Protein AF-A0A2J0N233-F1 (afdb_monomer_lite)

Sequence (276 aa):
MIKNILVVCFFCVILSGLAFSQNEIEIDSQVMSVSPDKEYVIIKAGEKDGLEIGDGLIIHRDGEKLAEARVIEVRPEVAAAEILNAEKEIKVGDGALIVKKAAAYRKQKKSKWTTLLGSGAETNSAMPVKTAVSDAGTNIENLRPGTVQISQGSSIIRADIQADPGTVFSYALMVLRENGYIVTFSNRITGTILAEKAIELSLMKELWADATARIEHKLAATLEIKNNNGFSELNVTGFREHTQKKRQVKLPVARESKYYRDLVEIASAIKERAGF

Radius of gyration: 28.06 Å; chains: 1; bounding box: 116×62×52 Å

pLDDT: mean 76.98, std 23.72, range [32.94, 98.06]

Structure (mmCIF, N/CA/C/O backbone):
data_AF-A0A2J0N233-F1
#
_entry.id   AF-A0A2J0N233-F1
#
loop_
_atom_site.group_PDB
_atom_site.id
_atom_site.type_symbol
_atom_site.label_atom_id
_atom_site.label_alt_id
_atom_site.label_comp_id
_atom_site.label_asym_id
_atom_site.label_entity_id
_atom_site.label_seq_id
_atom_site.pdbx_PDB_ins_code
_atom_site.Cartn_x
_atom_site.Cartn_y
_atom_site.Cartn_z
_atom_site.occupancy
_atom_site.B_iso_or_equiv
_atom_site.auth_seq_id
_atom_site.auth_comp_id
_atom_site.auth_asym_id
_atom_site.auth_atom_id
_atom_site.pdbx_PDB_model_num
ATOM 1 N N . MET A 1 1 ? -78.865 16.601 19.281 1.00 43.84 1 MET A N 1
ATOM 2 C CA . MET A 1 1 ? -78.564 16.824 17.850 1.00 43.84 1 MET A CA 1
ATOM 3 C C . MET A 1 1 ? -77.239 17.551 17.751 1.00 43.84 1 MET A C 1
ATOM 5 O O . MET A 1 1 ? -77.038 18.541 18.436 1.00 43.84 1 MET A O 1
ATOM 9 N N . ILE A 1 2 ? -76.330 16.965 16.985 1.00 43.22 2 ILE A N 1
ATOM 10 C CA . ILE A 1 2 ? -74.894 17.238 16.913 1.00 43.22 2 ILE A CA 1
ATOM 11 C C . ILE A 1 2 ? -74.624 18.493 16.075 1.00 43.22 2 ILE A C 1
ATOM 13 O O . ILE A 1 2 ? -75.161 18.594 14.977 1.00 43.22 2 ILE A O 1
ATOM 17 N N . LYS A 1 3 ? -73.752 19.388 16.556 1.00 45.03 3 LYS A N 1
ATOM 18 C CA . LYS A 1 3 ? -72.865 20.234 15.733 1.00 45.03 3 LYS A CA 1
ATOM 19 C C . LYS A 1 3 ? -71.716 20.746 16.613 1.00 45.03 3 LYS A C 1
ATOM 21 O O . LYS A 1 3 ? -71.745 21.857 17.128 1.00 45.03 3 LYS A O 1
ATOM 26 N N . ASN A 1 4 ? -70.719 19.881 16.808 1.00 46.34 4 ASN A N 1
ATOM 27 C CA . ASN A 1 4 ? -69.425 20.247 17.377 1.00 46.34 4 ASN A CA 1
ATOM 28 C C . ASN A 1 4 ? -68.653 21.067 16.336 1.00 46.34 4 ASN A C 1
ATOM 30 O O . ASN A 1 4 ? -68.060 20.520 15.410 1.00 46.34 4 ASN A O 1
ATOM 34 N N . ILE A 1 5 ? -68.715 22.388 16.492 1.00 58.66 5 ILE A N 1
ATOM 35 C CA . ILE A 1 5 ? -67.813 23.374 15.893 1.00 58.66 5 ILE A CA 1
ATOM 36 C C . ILE A 1 5 ? -66.812 23.733 16.987 1.00 58.66 5 ILE A C 1
ATOM 38 O O . ILE A 1 5 ? -67.069 24.588 17.824 1.00 58.66 5 ILE A O 1
ATOM 42 N N . LEU A 1 6 ? -65.721 22.986 17.036 1.00 50.09 6 LEU A N 1
ATOM 43 C CA . LEU A 1 6 ? -64.493 23.248 17.784 1.00 50.09 6 LEU A CA 1
ATOM 44 C C . LEU A 1 6 ? -63.635 22.036 17.414 1.00 50.09 6 LEU A C 1
ATOM 46 O O . LEU A 1 6 ? -64.053 20.904 17.619 1.00 50.09 6 LEU A O 1
ATOM 50 N N . VAL A 1 7 ? -62.511 22.172 16.735 1.00 49.56 7 VAL A N 1
ATOM 51 C CA . VAL A 1 7 ? -61.272 22.550 17.390 1.00 49.56 7 VAL A CA 1
ATOM 52 C C . VAL A 1 7 ? -60.292 22.912 16.272 1.00 49.56 7 VAL A C 1
ATOM 54 O O . VAL A 1 7 ? -59.799 22.063 15.534 1.00 49.56 7 VAL A O 1
ATOM 57 N N . VAL A 1 8 ? -60.027 24.209 16.153 1.00 49.50 8 VAL A N 1
ATOM 58 C CA . VAL A 1 8 ? -58.814 24.747 15.539 1.00 49.50 8 VAL A CA 1
ATOM 59 C C . VAL A 1 8 ? -57.704 24.515 16.570 1.00 49.50 8 VAL A C 1
ATOM 61 O O . VAL A 1 8 ? -57.380 25.401 17.351 1.00 49.50 8 VAL A O 1
ATOM 64 N N . CYS A 1 9 ? -57.187 23.285 16.646 1.00 45.25 9 CYS A N 1
ATOM 65 C CA . CYS A 1 9 ? -55.926 22.984 17.326 1.00 45.25 9 CYS A CA 1
ATOM 66 C C . CYS A 1 9 ? -54.905 22.644 16.240 1.00 45.25 9 CYS A C 1
ATOM 68 O O . CYS A 1 9 ? -55.063 21.690 15.491 1.00 45.25 9 CYS A O 1
ATOM 70 N N . PHE A 1 10 ? -53.923 23.510 16.023 1.00 43.91 10 PHE A N 1
ATOM 71 C CA . PHE A 1 10 ? -52.670 23.425 16.774 1.00 43.91 10 PHE A CA 1
ATOM 72 C C . PHE A 1 10 ? -51.879 22.156 16.427 1.00 43.91 10 PHE A C 1
ATOM 74 O O . PHE A 1 10 ? -51.550 21.375 17.304 1.00 43.91 10 PHE A O 1
ATOM 81 N N . PHE A 1 11 ? -51.562 21.961 15.145 1.00 43.69 11 PHE A N 1
ATOM 82 C CA . PHE A 1 11 ? -50.427 21.134 14.716 1.00 43.69 11 PHE A CA 1
ATOM 83 C C . PHE A 1 11 ? -49.787 21.734 13.450 1.00 43.69 11 PHE A C 1
ATOM 85 O O . PHE A 1 11 ? -49.687 21.117 12.399 1.00 43.69 11 PHE A O 1
ATOM 92 N N . CYS A 1 12 ? -49.340 22.990 13.568 1.00 40.53 12 CYS A N 1
ATOM 93 C CA . CYS A 1 12 ? -48.366 23.619 12.662 1.00 40.53 12 CYS A CA 1
ATOM 94 C C . CYS A 1 12 ? -46.918 23.291 13.076 1.00 40.53 12 CYS A C 1
ATOM 96 O O . CYS A 1 12 ? -46.024 24.125 12.953 1.00 40.53 12 CYS A O 1
ATOM 98 N N . VAL A 1 13 ? -46.661 22.095 13.605 1.00 49.62 13 VAL A N 1
ATOM 99 C CA . VAL A 1 13 ? -45.313 21.680 14.000 1.00 49.62 13 VAL A CA 1
ATOM 100 C C . VAL A 1 13 ? -45.026 20.336 13.349 1.00 49.62 13 VAL A C 1
ATOM 102 O O . VAL A 1 13 ? -45.861 19.438 13.374 1.00 49.62 13 VAL A O 1
ATOM 105 N N . ILE A 1 14 ? -43.809 20.219 12.821 1.00 49.72 14 ILE A N 1
ATOM 106 C CA . ILE A 1 14 ? -43.200 19.045 12.184 1.00 49.72 14 ILE A CA 1
ATOM 107 C C . ILE A 1 14 ? -43.565 18.827 10.700 1.00 49.72 14 ILE A C 1
ATOM 109 O O . ILE A 1 14 ? -43.846 17.720 10.260 1.00 49.72 14 ILE A O 1
ATOM 113 N N . LEU A 1 15 ? -43.442 19.877 9.881 1.00 42.81 15 LEU A N 1
ATOM 114 C CA . LEU A 1 15 ? -42.991 19.707 8.489 1.00 42.81 15 LEU A CA 1
ATOM 115 C C . LEU A 1 15 ? -41.591 20.313 8.301 1.00 42.81 15 LEU A C 1
ATOM 117 O O . LEU A 1 15 ? -41.272 20.924 7.288 1.00 42.81 15 LEU A O 1
ATOM 121 N N . SER A 1 16 ? -40.723 20.155 9.302 1.00 48.78 16 SER A N 1
ATOM 122 C CA . SER A 1 16 ? -39.285 20.177 9.062 1.00 48.78 16 SER A CA 1
ATOM 123 C C . SER A 1 16 ? -38.958 18.887 8.325 1.00 48.78 16 SER A C 1
ATOM 125 O O . SER A 1 16 ? -38.681 17.863 8.949 1.00 48.78 16 SER A O 1
ATOM 127 N N . GLY A 1 17 ? -39.068 18.936 6.995 1.00 43.00 17 GLY A N 1
ATOM 128 C CA . GLY A 1 17 ? -38.477 17.939 6.127 1.00 43.00 17 GLY A CA 1
ATOM 129 C C . GLY A 1 17 ? -37.030 17.777 6.558 1.00 43.00 17 GLY A C 1
ATOM 130 O O . GLY A 1 17 ? -36.199 18.658 6.334 1.00 43.00 17 GLY A O 1
ATOM 131 N N . LEU A 1 18 ? -36.745 16.660 7.224 1.00 45.47 18 LEU A N 1
ATOM 132 C CA . LEU A 1 18 ? -35.413 16.103 7.218 1.00 45.47 18 LEU A CA 1
ATOM 133 C C . LEU A 1 18 ? -35.161 15.812 5.745 1.00 45.47 18 LEU A C 1
ATOM 135 O O . LEU A 1 18 ? -35.557 14.774 5.220 1.00 45.47 18 LEU A O 1
ATOM 139 N N . ALA A 1 19 ? -34.546 16.778 5.069 1.00 40.72 19 ALA A N 1
ATOM 140 C CA . ALA A 1 19 ? -33.699 16.512 3.934 1.00 40.72 19 ALA A CA 1
ATOM 141 C C . ALA A 1 19 ? -32.589 15.598 4.467 1.00 40.72 19 ALA A C 1
ATOM 143 O O . ALA A 1 19 ? -31.483 16.041 4.777 1.00 40.72 19 ALA A O 1
ATOM 144 N N . PHE A 1 20 ? -32.922 14.318 4.666 1.00 38.00 20 PHE A N 1
ATOM 145 C CA . PHE A 1 20 ? -31.938 13.261 4.672 1.00 38.00 20 PHE A CA 1
ATOM 146 C C . PHE A 1 20 ? -31.286 13.388 3.314 1.00 38.00 20 PHE A C 1
ATOM 148 O O . PHE A 1 20 ? -31.896 13.134 2.279 1.00 38.00 20 PHE A O 1
ATOM 155 N N . SER A 1 21 ? -30.090 13.959 3.352 1.00 40.28 21 SER A N 1
ATOM 156 C CA . SER A 1 21 ? -29.213 14.158 2.223 1.00 40.28 21 SER A CA 1
ATOM 157 C C . SER A 1 21 ? -28.922 12.781 1.633 1.00 40.28 21 SER A C 1
ATOM 159 O O . SER A 1 21 ? -27.945 12.142 2.010 1.00 40.28 21 SER A O 1
ATOM 161 N N . GLN A 1 22 ? -29.807 12.317 0.751 1.00 44.03 22 GLN A N 1
ATOM 162 C CA . GLN A 1 22 ? -29.643 11.139 -0.086 1.00 44.03 22 GLN A CA 1
ATOM 163 C C . GLN A 1 22 ? -28.442 11.391 -0.987 1.00 44.03 22 GLN A C 1
ATOM 165 O O . GLN A 1 22 ? -28.558 12.044 -2.014 1.00 44.03 22 GLN A O 1
ATOM 170 N N . ASN A 1 23 ? -27.273 10.956 -0.538 1.00 45.03 23 ASN A N 1
ATOM 171 C CA . ASN A 1 23 ? -26.103 10.715 -1.373 1.00 45.03 23 ASN A CA 1
ATOM 172 C C . ASN A 1 23 ? -25.260 9.607 -0.722 1.00 45.03 23 ASN A C 1
ATOM 174 O O . ASN A 1 23 ? -24.039 9.709 -0.634 1.00 45.03 23 ASN A O 1
ATOM 178 N N . GLU A 1 24 ? -25.919 8.557 -0.234 1.00 56.22 24 GLU A N 1
ATOM 179 C CA . GLU A 1 24 ? -25.286 7.244 -0.153 1.00 56.22 24 GLU A CA 1
ATOM 180 C C . GLU A 1 24 ? -25.603 6.570 -1.485 1.00 56.22 24 GLU A C 1
ATOM 182 O O . GLU A 1 24 ? -26.756 6.287 -1.799 1.00 56.22 24 GLU A O 1
ATOM 187 N N . ILE A 1 25 ? -24.587 6.454 -2.340 1.00 56.72 25 ILE A N 1
ATOM 188 C CA . ILE A 1 25 ? -24.697 5.636 -3.544 1.00 56.72 25 ILE A CA 1
ATOM 189 C C . ILE A 1 25 ? -24.690 4.197 -3.041 1.00 56.72 25 ILE A C 1
ATOM 191 O O . ILE A 1 25 ? -23.637 3.688 -2.664 1.00 56.72 25 ILE A O 1
ATOM 195 N N . GLU A 1 26 ? -25.873 3.601 -2.996 1.00 70.56 26 GLU A N 1
ATOM 196 C CA . GLU A 1 26 ? -26.089 2.209 -2.635 1.00 70.56 26 GLU A CA 1
ATOM 197 C C . GLU A 1 26 ? -25.830 1.359 -3.882 1.00 70.56 26 GLU A C 1
ATOM 199 O O . GLU A 1 26 ? -26.634 1.317 -4.814 1.00 70.56 26 GLU A O 1
ATOM 204 N N . ILE A 1 27 ? -24.644 0.759 -3.952 1.00 81.00 27 ILE A N 1
ATOM 205 C CA . ILE A 1 27 ? -24.358 -0.280 -4.943 1.00 81.00 27 ILE A CA 1
ATOM 206 C C . ILE A 1 27 ? -24.711 -1.599 -4.269 1.00 81.00 27 ILE A C 1
ATOM 208 O O . ILE A 1 27 ? -24.120 -1.932 -3.241 1.00 81.00 27 ILE A O 1
ATOM 212 N N . ASP A 1 28 ? -25.669 -2.313 -4.851 1.00 86.00 28 ASP A N 1
ATOM 213 C CA . ASP A 1 28 ? -26.022 -3.673 -4.456 1.00 86.00 28 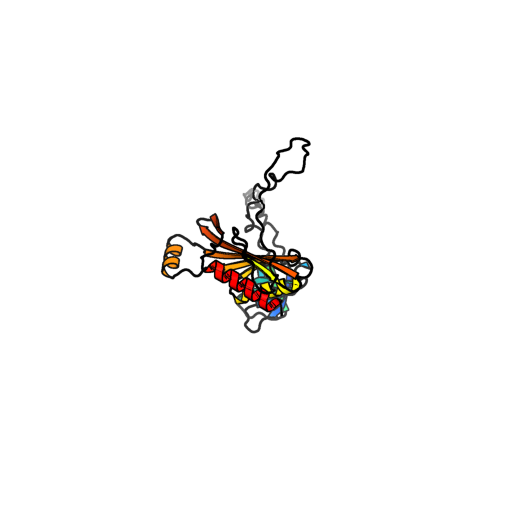ASP A CA 1
ATOM 214 C C . ASP A 1 28 ? -25.124 -4.662 -5.212 1.00 86.00 28 ASP A C 1
ATOM 216 O O . ASP A 1 28 ? -25.026 -4.636 -6.444 1.00 86.00 28 ASP A O 1
ATOM 220 N N . SER A 1 29 ? -24.408 -5.497 -4.467 1.00 94.44 29 SER A N 1
ATOM 221 C CA . SER A 1 29 ? -23.463 -6.481 -4.988 1.00 94.44 29 SER A CA 1
ATOM 222 C C . SER A 1 29 ? -23.569 -7.795 -4.214 1.00 94.44 29 SER A C 1
ATOM 224 O O . SER A 1 29 ? -24.353 -7.935 -3.281 1.00 94.44 29 SER A O 1
ATOM 226 N N . GLN A 1 30 ? -22.779 -8.793 -4.606 1.00 97.12 30 GLN A N 1
ATOM 227 C CA . GLN A 1 30 ? -22.779 -10.114 -3.984 1.00 97.12 30 GLN A CA 1
ATOM 228 C C . GLN A 1 30 ? -21.367 -10.587 -3.663 1.00 97.12 30 GLN A C 1
ATOM 230 O O . GLN A 1 30 ? -20.421 -10.355 -4.425 1.00 97.12 30 GLN A O 1
ATOM 235 N N . VAL A 1 31 ? -21.248 -11.317 -2.556 1.00 97.75 31 VAL A N 1
ATOM 236 C CA . VAL A 1 31 ? -20.033 -12.032 -2.165 1.00 97.75 31 VAL A CA 1
ATOM 237 C C . VAL A 1 31 ? -19.803 -13.200 -3.126 1.00 97.75 31 VAL A C 1
ATOM 239 O O . VAL A 1 31 ? -20.606 -14.129 -3.202 1.00 97.75 31 VAL A O 1
ATOM 242 N N . MET A 1 32 ? -18.683 -13.175 -3.846 1.00 97.62 32 MET A N 1
ATOM 243 C CA . MET A 1 32 ? -18.256 -14.240 -4.762 1.00 97.62 32 MET A CA 1
ATOM 244 C C . MET A 1 32 ? -17.381 -15.290 -4.082 1.00 97.62 32 MET A C 1
ATOM 246 O O . MET A 1 32 ? -17.404 -16.457 -4.463 1.00 97.62 32 MET A O 1
ATOM 250 N N . SER A 1 33 ? -16.579 -14.869 -3.105 1.00 97.44 33 SER A N 1
ATOM 251 C CA . SER A 1 33 ? -15.660 -15.739 -2.379 1.00 97.44 33 SER A CA 1
ATOM 252 C C . SER A 1 33 ? -15.425 -15.200 -0.978 1.00 97.44 33 SER A C 1
ATOM 254 O O . SER A 1 33 ? -15.377 -13.988 -0.772 1.00 97.44 33 SER A O 1
ATOM 256 N N . VAL A 1 34 ? -15.226 -16.113 -0.034 1.00 97.00 34 VAL A N 1
ATOM 257 C CA . VAL A 1 34 ? -14.814 -15.819 1.341 1.00 97.00 34 VAL A CA 1
ATOM 258 C C . VAL A 1 34 ? -13.475 -16.507 1.558 1.00 97.00 34 VAL A C 1
ATOM 260 O O . VAL A 1 34 ? -13.300 -17.652 1.134 1.00 97.00 34 VAL A O 1
ATOM 263 N N . SER A 1 35 ? -12.516 -15.810 2.157 1.00 92.88 35 SER A N 1
ATOM 264 C CA . SER A 1 35 ? -11.221 -16.402 2.465 1.00 92.88 35 SER A CA 1
ATOM 265 C C . SER A 1 35 ? -11.361 -17.530 3.506 1.00 92.88 35 SER A C 1
ATOM 267 O O . SER A 1 35 ? -12.253 -17.474 4.358 1.00 92.88 35 SER A O 1
ATOM 269 N N . PRO A 1 36 ? -10.511 -18.575 3.475 1.00 83.31 36 PRO A N 1
ATOM 270 C CA . PRO A 1 36 ? -10.599 -19.685 4.431 1.00 83.31 36 PRO A CA 1
ATOM 271 C C . PRO A 1 36 ? -10.424 -19.258 5.896 1.00 83.31 36 PRO A C 1
ATOM 273 O O . PRO A 1 36 ? -11.022 -19.853 6.789 1.00 83.31 36 PRO A O 1
ATOM 276 N N . ASP A 1 37 ? -9.616 -18.223 6.125 1.00 85.38 37 ASP A N 1
ATOM 277 C CA . ASP A 1 37 ? -9.361 -17.590 7.425 1.00 85.38 37 ASP A CA 1
ATOM 278 C C . ASP A 1 37 ? -10.455 -16.593 7.844 1.00 85.38 37 ASP A C 1
ATOM 280 O O . ASP A 1 37 ? -10.458 -16.133 8.983 1.00 85.38 37 ASP A O 1
ATOM 284 N N . LYS A 1 38 ? -11.425 -16.308 6.962 1.00 85.62 38 LYS A N 1
ATOM 285 C CA . LYS A 1 38 ? -12.511 -15.340 7.171 1.00 85.62 38 LYS A CA 1
ATOM 286 C C . LYS A 1 38 ? -12.013 -13.912 7.452 1.00 85.62 38 LYS A C 1
ATOM 288 O O . LYS A 1 38 ? -12.731 -13.137 8.079 1.00 85.62 38 LYS A O 1
ATOM 293 N N . GLU A 1 39 ? -10.820 -13.552 6.976 1.00 87.56 39 GLU A N 1
ATOM 294 C CA . GLU A 1 39 ? -10.261 -12.197 7.098 1.00 87.56 39 GLU A CA 1
ATOM 295 C C . GLU A 1 39 ? -10.692 -11.265 5.954 1.00 87.56 39 GLU A C 1
ATOM 297 O O . GLU A 1 39 ? -10.769 -10.050 6.138 1.00 87.56 39 GLU A O 1
ATOM 302 N N . TYR A 1 40 ? -11.022 -11.799 4.773 1.00 94.75 40 TYR A N 1
ATOM 303 C CA . TYR A 1 40 ? -11.469 -10.989 3.640 1.00 94.75 40 TYR A CA 1
ATOM 304 C C . TYR A 1 40 ? -12.517 -11.685 2.765 1.00 94.75 40 TYR A C 1
ATOM 306 O O . TYR A 1 40 ? -12.677 -12.908 2.743 1.00 94.75 40 TYR A O 1
ATOM 314 N N . VAL A 1 41 ? -13.237 -10.873 1.995 1.00 97.69 41 VAL A N 1
ATOM 315 C CA . VAL A 1 41 ? -14.208 -11.313 0.990 1.00 97.69 41 VAL A CA 1
ATOM 316 C C . VAL A 1 41 ? -13.890 -10.708 -0.367 1.00 97.69 41 VAL A C 1
ATOM 318 O O . VAL A 1 41 ? -13.309 -9.629 -0.461 1.00 97.69 41 VAL A O 1
ATOM 321 N N . ILE A 1 42 ? -14.307 -11.394 -1.427 1.00 97.62 42 ILE A N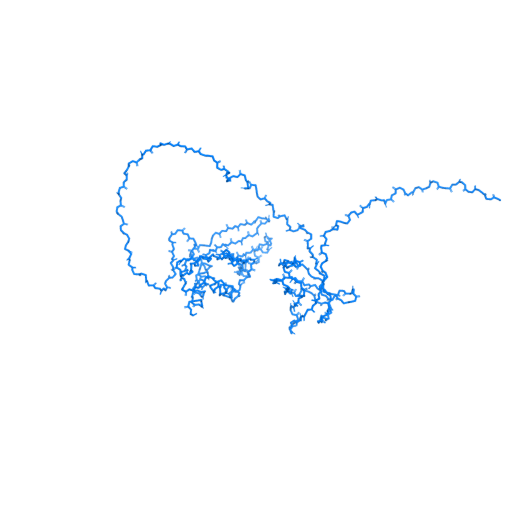 1
ATOM 322 C CA . ILE A 1 42 ? -14.303 -10.865 -2.791 1.00 97.62 42 ILE A CA 1
ATOM 323 C C . ILE A 1 42 ? -15.748 -10.620 -3.202 1.00 97.62 42 ILE A C 1
ATOM 325 O O . ILE A 1 42 ? -16.582 -11.520 -3.080 1.00 97.62 42 ILE A O 1
ATOM 329 N N . ILE A 1 43 ? -16.031 -9.427 -3.716 1.00 97.88 43 ILE A N 1
ATOM 330 C CA . ILE A 1 43 ? -17.364 -9.021 -4.167 1.00 97.88 43 ILE A CA 1
ATOM 331 C C . ILE A 1 43 ? -17.405 -8.757 -5.668 1.00 97.88 43 ILE A C 1
ATOM 333 O O . ILE A 1 43 ? -16.407 -8.370 -6.282 1.00 97.88 43 ILE A O 1
ATOM 337 N N . LYS A 1 44 ? -18.591 -8.945 -6.248 1.00 97.81 44 LYS A N 1
ATOM 338 C CA . LYS A 1 44 ? -18.885 -8.704 -7.664 1.00 97.81 44 LYS A CA 1
ATOM 339 C C . LYS A 1 44 ? -19.195 -7.227 -7.931 1.00 97.81 44 LYS A C 1
ATOM 341 O O . LYS A 1 44 ? -20.287 -6.885 -8.381 1.00 97.81 44 LYS A O 1
ATOM 346 N N . ALA A 1 45 ? -18.273 -6.355 -7.550 1.00 96.31 45 ALA A N 1
ATOM 347 C CA . ALA A 1 45 ? -18.306 -4.934 -7.861 1.00 96.31 45 ALA A CA 1
ATOM 348 C C . ALA A 1 45 ? -16.870 -4.407 -7.896 1.00 96.31 45 ALA A C 1
ATOM 350 O O . ALA A 1 45 ? -16.046 -4.820 -7.080 1.00 96.31 45 ALA A O 1
ATOM 351 N N . GLY A 1 46 ? -16.564 -3.519 -8.836 1.00 95.44 46 GLY A N 1
ATOM 352 C CA . GLY A 1 46 ? -15.217 -3.012 -9.077 1.00 95.44 46 GLY A CA 1
ATOM 353 C C . GLY A 1 46 ? -15.174 -1.540 -9.483 1.00 95.44 46 GLY A C 1
ATOM 354 O O . GLY A 1 46 ? -16.092 -0.765 -9.215 1.00 95.44 46 GLY A O 1
ATOM 355 N N . GLU A 1 47 ? -14.091 -1.137 -10.151 1.00 90.50 47 GLU A N 1
ATOM 356 C CA . GLU A 1 47 ? -13.887 0.251 -10.599 1.00 90.50 47 GLU A CA 1
ATOM 357 C C . GLU A 1 47 ? -15.001 0.720 -11.545 1.00 90.50 47 GLU A C 1
ATOM 359 O O . GLU A 1 47 ? -15.418 1.876 -11.479 1.00 90.50 47 GLU A O 1
ATOM 364 N N . LYS A 1 48 ? -15.511 -0.172 -12.410 1.00 92.56 48 LYS A N 1
ATOM 365 C CA . LYS A 1 48 ? -16.601 0.144 -13.352 1.00 92.56 48 LYS A CA 1
ATOM 366 C C . LYS A 1 48 ? -17.918 0.461 -12.642 1.00 92.56 48 LYS A C 1
ATOM 368 O O . LYS A 1 48 ? -18.709 1.240 -13.165 1.00 92.56 48 LYS A O 1
ATOM 373 N N . ASP A 1 49 ? -18.113 -0.099 -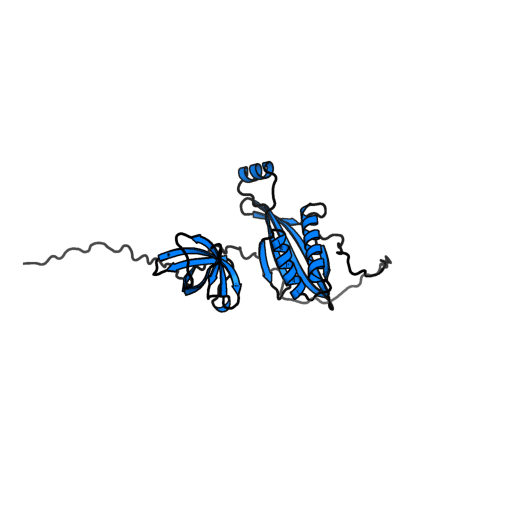11.452 1.00 93.75 49 ASP A N 1
ATOM 374 C CA . ASP A 1 49 ? -19.259 0.168 -10.580 1.00 93.75 49 ASP A CA 1
ATOM 375 C C . ASP A 1 49 ? -19.004 1.390 -9.677 1.00 93.75 49 ASP A C 1
ATOM 377 O O . ASP A 1 49 ? -19.889 1.870 -8.971 1.00 93.75 49 ASP A O 1
ATOM 381 N N . GLY A 1 50 ? -17.788 1.943 -9.728 1.00 90.75 50 GLY A N 1
ATOM 382 C CA . GLY A 1 50 ? -17.377 3.125 -8.987 1.00 90.75 50 GLY A CA 1
ATOM 383 C C . GLY A 1 50 ? -16.930 2.839 -7.557 1.00 90.75 50 GLY A C 1
ATOM 384 O O . GLY A 1 50 ? -17.067 3.739 -6.726 1.00 90.75 50 GLY A O 1
ATOM 385 N N . LEU A 1 51 ? -16.444 1.631 -7.249 1.00 93.94 51 LEU A N 1
ATOM 386 C CA . LEU A 1 51 ? -15.794 1.348 -5.963 1.00 93.94 51 LEU A CA 1
ATOM 387 C C . LEU A 1 51 ? -14.420 2.018 -5.886 1.00 93.94 51 LEU A C 1
ATOM 389 O O . LEU A 1 51 ? -13.646 1.995 -6.843 1.00 93.94 51 LEU A O 1
ATOM 393 N N . GLU A 1 52 ? -14.097 2.558 -4.716 1.00 93.06 52 GLU A N 1
ATOM 394 C CA . GLU A 1 52 ? -12.779 3.091 -4.384 1.00 93.06 52 GLU A CA 1
ATOM 395 C C . GLU A 1 52 ? -12.173 2.321 -3.196 1.00 93.06 52 GLU A C 1
ATOM 397 O O . GLU A 1 52 ? -12.872 1.792 -2.328 1.00 93.06 52 GLU A O 1
ATOM 402 N N . ILE A 1 53 ? -10.838 2.268 -3.126 1.00 91.25 53 ILE A N 1
ATOM 403 C CA . ILE A 1 53 ? -10.147 1.746 -1.939 1.00 91.25 53 ILE A CA 1
ATOM 404 C C . ILE A 1 53 ? -10.538 2.598 -0.724 1.00 91.25 53 ILE A C 1
ATOM 406 O O . ILE A 1 53 ? -10.468 3.828 -0.758 1.00 91.25 53 ILE A O 1
ATOM 410 N N . GLY A 1 54 ? -10.899 1.931 0.371 1.00 87.50 54 GLY A N 1
ATOM 411 C CA . GLY A 1 54 ? -11.331 2.556 1.617 1.00 87.50 54 GLY A CA 1
ATOM 412 C C . GLY A 1 54 ? -12.843 2.733 1.757 1.00 87.50 54 GLY A C 1
ATOM 413 O O . GLY A 1 54 ? -13.281 3.129 2.843 1.00 87.50 54 GLY A O 1
ATOM 414 N N . ASP A 1 55 ? -13.631 2.418 0.725 1.00 92.00 55 ASP A N 1
ATOM 415 C CA . ASP A 1 55 ? -15.090 2.371 0.833 1.00 92.00 55 ASP A CA 1
ATOM 416 C C . ASP A 1 55 ? -15.534 1.353 1.896 1.00 92.00 55 ASP A C 1
ATOM 418 O O . ASP A 1 55 ? -14.902 0.310 2.109 1.00 92.00 55 ASP A O 1
ATOM 422 N N . GLY A 1 56 ? -16.613 1.695 2.603 1.00 92.75 56 GLY A N 1
ATOM 423 C CA . GLY A 1 56 ? -17.225 0.827 3.602 1.00 92.75 56 GLY A CA 1
ATOM 424 C C . GLY A 1 56 ? -18.182 -0.162 2.950 1.00 92.75 56 GLY A C 1
ATOM 425 O O . GLY A 1 56 ? -18.869 0.174 1.987 1.00 92.75 56 GLY A O 1
ATOM 426 N N . LEU A 1 57 ? -18.245 -1.366 3.503 1.00 94.88 57 LEU A N 1
ATOM 427 C CA . LEU A 1 57 ? -19.129 -2.427 3.054 1.00 94.88 57 LEU A CA 1
ATOM 428 C C . LEU A 1 57 ? -19.965 -2.947 4.221 1.00 94.88 57 LEU A C 1
ATOM 430 O O . LEU A 1 57 ? -19.433 -3.193 5.306 1.00 94.88 57 LEU A O 1
ATOM 434 N N . ILE A 1 58 ? -21.248 -3.185 3.975 1.00 95.88 58 ILE A N 1
ATOM 435 C CA . ILE A 1 58 ? -22.120 -3.939 4.874 1.00 95.88 58 ILE A CA 1
ATOM 436 C C . ILE A 1 58 ? -22.514 -5.228 4.161 1.00 95.88 58 ILE A C 1
ATOM 438 O O . ILE A 1 58 ? -23.133 -5.189 3.102 1.00 95.88 58 ILE A O 1
ATOM 442 N N . ILE A 1 59 ? -22.164 -6.370 4.747 1.00 96.94 59 ILE A N 1
ATOM 443 C CA . ILE A 1 59 ? -22.566 -7.685 4.237 1.00 96.94 59 ILE A CA 1
ATOM 444 C C . ILE A 1 59 ? -23.866 -8.081 4.926 1.00 96.94 59 ILE A C 1
ATOM 446 O O . ILE A 1 59 ? -23.965 -7.981 6.153 1.00 96.94 59 ILE A O 1
ATOM 450 N N . HIS A 1 60 ? -24.853 -8.539 4.161 1.00 97.25 60 HIS A N 1
ATOM 451 C CA . HIS A 1 60 ? -26.176 -8.880 4.671 1.00 97.25 60 HIS A CA 1
ATOM 452 C C . HIS A 1 60 ? -26.759 -10.137 4.013 1.00 97.25 60 HIS A C 1
ATOM 454 O O . HIS A 1 60 ? -26.415 -10.503 2.889 1.00 97.25 60 HIS A O 1
ATOM 460 N N . ARG A 1 61 ? -27.692 -10.788 4.710 1.00 97.56 61 ARG A N 1
ATOM 461 C CA . ARG A 1 61 ? -28.523 -11.879 4.182 1.00 97.56 61 ARG A CA 1
ATOM 462 C C . ARG A 1 61 ? -29.956 -11.652 4.639 1.00 97.56 61 ARG A C 1
ATOM 464 O O . ARG A 1 61 ? -30.183 -11.392 5.814 1.00 97.56 61 ARG A O 1
ATOM 471 N N . ASP A 1 62 ? -30.901 -11.681 3.703 1.00 94.81 62 ASP A N 1
ATOM 472 C CA . ASP A 1 62 ? -32.333 -11.463 3.971 1.00 94.81 62 ASP A CA 1
ATOM 473 C C . ASP A 1 62 ? -32.636 -10.147 4.721 1.00 94.81 62 ASP A C 1
ATOM 475 O O . ASP A 1 62 ? -33.526 -10.068 5.564 1.00 94.81 62 ASP A O 1
ATOM 479 N N . GLY A 1 63 ? -31.860 -9.097 4.423 1.00 90.19 63 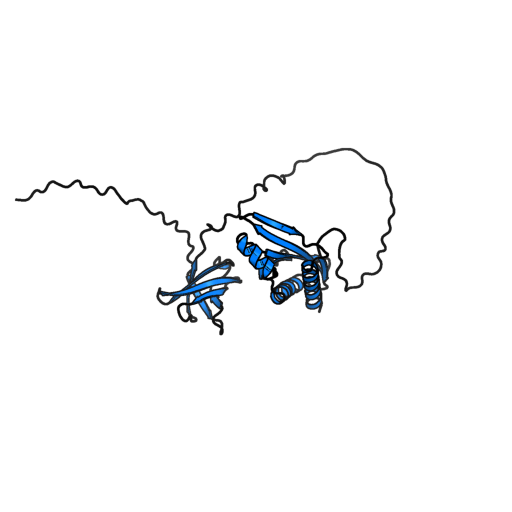GLY A N 1
ATOM 480 C CA . GLY A 1 63 ? -31.966 -7.779 5.063 1.00 90.19 63 GLY A CA 1
ATOM 481 C C . GLY A 1 63 ? -31.335 -7.687 6.458 1.00 90.19 63 GLY A C 1
ATOM 482 O O . GLY A 1 63 ? -31.310 -6.606 7.043 1.00 90.19 63 GLY A O 1
ATOM 483 N N . GLU A 1 64 ? -30.790 -8.782 6.987 1.00 95.19 64 GLU A N 1
ATOM 484 C CA . GLU A 1 64 ? -30.063 -8.793 8.251 1.00 95.19 64 GLU A CA 1
ATOM 485 C C . GLU A 1 64 ? -28.562 -8.591 8.024 1.00 95.19 64 GLU A C 1
ATOM 487 O O . GLU A 1 64 ? -27.942 -9.265 7.200 1.00 95.19 64 GLU A O 1
ATOM 492 N N . LYS A 1 65 ? -27.958 -7.678 8.789 1.00 96.25 65 LYS A N 1
ATOM 493 C CA . LYS A 1 65 ? -26.515 -7.429 8.770 1.00 96.25 65 LYS A CA 1
ATOM 494 C C . LYS A 1 65 ? -25.747 -8.627 9.337 1.00 96.25 65 LYS A C 1
ATOM 496 O O . LYS A 1 65 ? -26.043 -9.108 10.427 1.00 96.25 65 LYS A O 1
ATOM 501 N N . LEU A 1 66 ? -24.727 -9.072 8.608 1.00 97.56 66 LEU A N 1
ATOM 502 C CA . LEU A 1 66 ? -23.826 -10.155 9.008 1.00 97.56 66 LEU A CA 1
ATOM 503 C C . LEU A 1 66 ? -22.447 -9.636 9.418 1.00 97.56 66 LEU A C 1
ATOM 505 O O . LEU A 1 66 ? -21.859 -10.153 10.368 1.00 97.56 66 LEU A O 1
ATOM 509 N N . ALA A 1 67 ? -21.920 -8.648 8.689 1.00 96.88 67 ALA A N 1
ATOM 510 C CA . ALA A 1 67 ? -20.577 -8.124 8.905 1.00 96.88 67 ALA A CA 1
ATOM 511 C C . ALA A 1 67 ? -20.390 -6.705 8.350 1.00 96.88 67 ALA A C 1
ATOM 513 O O . ALA A 1 67 ? -21.131 -6.250 7.476 1.00 96.88 67 ALA A O 1
ATOM 514 N N . GLU A 1 68 ? -19.355 -6.031 8.844 1.00 95.50 68 GLU A N 1
ATOM 515 C CA . GLU A 1 68 ? -18.791 -4.809 8.272 1.00 95.50 68 GLU A CA 1
ATOM 516 C C . GLU A 1 68 ? -17.433 -5.124 7.653 1.00 95.50 68 GLU A C 1
ATOM 518 O O . GLU A 1 68 ? -16.618 -5.825 8.255 1.00 95.50 68 GLU A O 1
ATOM 523 N N . ALA A 1 69 ? -17.171 -4.575 6.472 1.00 96.00 69 ALA A N 1
ATOM 524 C CA . ALA A 1 69 ? -15.902 -4.733 5.780 1.00 96.00 69 ALA A CA 1
ATOM 525 C C . ALA A 1 69 ? -15.424 -3.407 5.170 1.00 96.00 69 ALA A C 1
ATOM 527 O O . ALA A 1 69 ? -16.167 -2.424 5.095 1.00 96.00 69 ALA A O 1
ATOM 528 N N . ARG A 1 70 ? -14.161 -3.363 4.745 1.00 94.69 70 ARG A N 1
ATOM 529 C CA . ARG A 1 70 ? -13.556 -2.219 4.054 1.00 94.69 70 ARG A CA 1
ATOM 530 C C . ARG A 1 70 ? -12.843 -2.677 2.798 1.00 94.69 70 ARG A C 1
ATOM 532 O O . ARG A 1 70 ? -12.042 -3.602 2.846 1.00 94.69 70 ARG A O 1
ATOM 539 N N . VAL A 1 71 ? -13.082 -1.985 1.691 1.00 95.88 71 VAL A N 1
ATOM 540 C CA . VAL A 1 71 ? -12.414 -2.265 0.416 1.00 95.88 71 VAL A CA 1
ATOM 541 C C . VAL A 1 71 ? -10.913 -1.970 0.528 1.00 95.88 71 VAL A C 1
ATOM 543 O O . VAL A 1 71 ? -10.524 -0.847 0.853 1.00 95.88 71 VAL A O 1
ATOM 546 N N . ILE A 1 72 ? -10.073 -2.966 0.238 1.00 91.19 72 ILE A N 1
ATOM 547 C CA . ILE A 1 72 ? -8.601 -2.878 0.301 1.00 91.19 72 ILE A CA 1
ATOM 548 C C . ILE A 1 72 ? -7.932 -3.007 -1.074 1.00 91.19 72 ILE A C 1
ATOM 550 O O . ILE A 1 72 ? -6.831 -2.499 -1.273 1.00 91.19 72 ILE A O 1
ATOM 554 N N . GLU A 1 73 ? -8.603 -3.636 -2.041 1.00 89.00 73 GLU A N 1
ATOM 555 C CA . GLU A 1 73 ? -8.154 -3.736 -3.432 1.00 89.00 73 GLU A CA 1
ATOM 556 C C . GLU A 1 73 ? -9.364 -3.641 -4.362 1.00 89.00 73 GLU A C 1
ATOM 558 O O . GLU A 1 73 ? -10.401 -4.253 -4.104 1.00 89.00 73 GLU A O 1
ATOM 563 N N . VAL A 1 74 ? -9.224 -2.898 -5.459 1.00 94.38 74 VAL A N 1
ATOM 564 C CA . VAL A 1 74 ? -10.257 -2.765 -6.492 1.00 94.38 74 VAL A CA 1
ATOM 565 C C . VAL A 1 74 ? -9.656 -3.155 -7.837 1.00 94.38 74 VAL A C 1
ATOM 567 O O . VAL A 1 74 ? -8.527 -2.791 -8.161 1.00 94.38 74 VAL A O 1
ATOM 570 N N . ARG A 1 75 ? -10.412 -3.929 -8.610 1.00 95.44 75 ARG A N 1
ATOM 571 C CA . ARG A 1 75 ? -10.150 -4.278 -10.009 1.00 95.44 75 ARG A CA 1
ATOM 572 C C . ARG A 1 75 ? -11.341 -3.826 -10.854 1.00 95.44 75 ARG A C 1
ATOM 574 O O . ARG A 1 75 ? -12.376 -3.479 -10.289 1.00 95.44 75 ARG A O 1
ATOM 581 N N . PRO A 1 76 ? -11.261 -3.858 -12.196 1.00 94.56 76 PRO A N 1
ATOM 582 C CA . PRO A 1 76 ? -12.337 -3.334 -13.034 1.00 94.56 76 PRO A CA 1
ATOM 583 C C . PRO A 1 76 ? -13.738 -3.895 -12.739 1.00 94.56 76 PRO A C 1
ATOM 585 O O . PRO A 1 76 ? -14.704 -3.153 -12.869 1.00 94.56 76 PRO A O 1
ATOM 588 N N . GLU A 1 77 ? -13.853 -5.165 -12.335 1.00 96.06 77 GLU A N 1
ATOM 589 C CA . GLU A 1 77 ? -15.145 -5.865 -12.164 1.00 96.06 77 GLU A CA 1
ATOM 590 C C . GLU A 1 77 ? -15.334 -6.525 -10.788 1.00 96.06 77 GLU A C 1
ATOM 592 O O . GLU A 1 77 ? -16.400 -7.062 -10.500 1.00 96.06 77 GLU A O 1
ATOM 597 N N . VAL A 1 78 ? -14.301 -6.522 -9.940 1.00 97.06 78 VAL A N 1
ATOM 598 C CA . VAL A 1 78 ? -14.323 -7.153 -8.612 1.00 97.06 78 VAL A CA 1
ATOM 599 C C . VAL A 1 78 ? -13.491 -6.346 -7.624 1.00 97.06 78 VAL A C 1
ATOM 601 O O . VAL A 1 78 ? -12.565 -5.636 -8.020 1.00 97.06 78 VAL A O 1
ATOM 604 N N . ALA A 1 79 ? -13.766 -6.511 -6.337 1.00 97.56 79 ALA A N 1
ATOM 605 C CA . ALA A 1 79 ? -13.007 -5.892 -5.261 1.00 97.56 79 ALA A CA 1
ATOM 606 C C . ALA A 1 79 ? -12.797 -6.885 -4.119 1.00 97.56 79 ALA A C 1
ATOM 608 O O . ALA A 1 79 ? -13.632 -7.762 -3.885 1.00 97.56 79 ALA A O 1
ATOM 609 N N . ALA A 1 80 ? -11.678 -6.737 -3.413 1.00 95.50 80 ALA A N 1
ATOM 610 C CA . ALA A 1 80 ? -11.414 -7.439 -2.166 1.00 95.50 80 ALA A CA 1
ATOM 611 C C . ALA A 1 80 ? -11.663 -6.489 -0.990 1.00 95.50 80 ALA A C 1
ATOM 613 O O . ALA A 1 80 ? -11.212 -5.337 -1.002 1.00 95.50 80 ALA A O 1
ATOM 614 N N . ALA A 1 81 ? -12.367 -6.979 0.026 1.00 97.06 81 ALA A N 1
ATOM 615 C CA . ALA A 1 81 ? -12.681 -6.230 1.231 1.00 97.06 81 ALA A CA 1
ATOM 616 C C . ALA A 1 81 ? -12.264 -7.006 2.484 1.00 97.06 81 ALA A C 1
ATOM 618 O O . ALA A 1 81 ? -12.611 -8.174 2.638 1.00 97.06 81 ALA A O 1
ATOM 619 N N . GLU A 1 82 ? -11.534 -6.341 3.373 1.00 95.25 82 GLU A N 1
ATOM 620 C CA . GLU A 1 82 ? -11.140 -6.841 4.692 1.00 95.25 82 GLU A CA 1
ATOM 621 C C . GLU A 1 82 ? -12.340 -6.784 5.640 1.00 95.25 82 GLU A C 1
ATOM 623 O O . GLU A 1 82 ? -12.997 -5.744 5.746 1.00 95.25 82 GLU A O 1
ATOM 628 N N . ILE A 1 83 ? -12.636 -7.885 6.328 1.00 95.50 83 ILE A N 1
ATOM 629 C CA . ILE A 1 83 ? -13.719 -7.959 7.309 1.00 95.50 83 ILE A CA 1
ATOM 630 C C . ILE A 1 83 ? -13.250 -7.282 8.601 1.00 95.50 83 ILE A C 1
ATOM 632 O O . ILE A 1 83 ? -12.311 -7.728 9.249 1.00 95.50 83 ILE A O 1
ATOM 636 N N . LEU A 1 84 ? -13.930 -6.207 9.000 1.00 91.12 84 LEU A N 1
ATOM 637 C CA . LEU A 1 84 ? -13.616 -5.454 10.218 1.00 91.12 84 LEU A CA 1
ATOM 638 C C . LEU A 1 84 ? -14.321 -6.031 11.446 1.00 91.12 84 LEU A C 1
ATOM 640 O O . LEU A 1 84 ? -13.774 -6.028 12.547 1.00 91.12 84 LEU A O 1
ATOM 644 N N . ASN A 1 85 ? -15.564 -6.477 11.265 1.00 93.19 85 ASN A N 1
ATOM 645 C CA . ASN A 1 85 ? -16.378 -7.066 12.320 1.00 93.19 85 ASN A CA 1
ATOM 646 C C . ASN A 1 85 ? -17.373 -8.053 11.705 1.00 93.19 85 ASN A C 1
ATOM 648 O O . ASN A 1 85 ? -18.104 -7.679 10.790 1.00 93.19 85 ASN A O 1
ATOM 652 N N . ALA A 1 86 ? -17.426 -9.281 12.216 1.00 96.06 86 ALA A N 1
ATOM 653 C CA . ALA A 1 86 ? -18.373 -10.303 11.786 1.00 96.06 86 ALA A CA 1
ATOM 654 C C . ALA A 1 86 ? -19.243 -10.740 12.967 1.00 96.06 86 ALA A C 1
ATOM 656 O O . ALA A 1 86 ? -18.756 -11.320 13.936 1.00 96.06 86 ALA A O 1
ATOM 657 N N . GLU A 1 87 ? -20.543 -10.481 12.868 1.00 94.94 87 GLU A N 1
ATOM 658 C CA . GLU A 1 87 ? -21.541 -10.908 13.853 1.00 94.94 87 GLU A CA 1
ATOM 659 C C . GLU A 1 87 ? -22.024 -12.335 13.550 1.00 94.94 87 GLU A C 1
ATOM 661 O O . GLU A 1 87 ? -22.408 -13.082 14.452 1.00 94.94 87 GLU A O 1
ATOM 666 N N . LYS A 1 88 ? -21.993 -12.727 12.268 1.00 96.25 88 LYS A N 1
ATOM 667 C CA . LYS A 1 88 ? -22.451 -14.027 11.767 1.00 96.25 88 LYS A CA 1
ATOM 668 C C . LYS A 1 88 ? -21.560 -14.550 10.643 1.00 96.25 88 LYS A C 1
ATOM 670 O O . LYS A 1 88 ? -20.735 -13.836 10.080 1.00 96.25 88 LYS A O 1
ATOM 675 N N . GLU A 1 89 ? -21.747 -15.822 10.299 1.00 96.94 89 GLU A N 1
ATOM 676 C CA . GLU A 1 89 ? -21.014 -16.454 9.204 1.00 96.94 89 GLU A CA 1
ATOM 677 C C . GLU A 1 89 ? -21.444 -15.926 7.824 1.00 96.94 89 GLU A C 1
ATOM 679 O O . GLU A 1 89 ? -22.604 -16.065 7.412 1.00 96.94 89 GLU A O 1
ATOM 684 N N . ILE A 1 90 ? -20.458 -15.396 7.099 1.00 97.75 90 ILE A N 1
ATOM 685 C CA . ILE A 1 90 ? -20.565 -14.943 5.711 1.00 97.75 90 ILE A CA 1
ATOM 686 C C . ILE A 1 90 ? -20.420 -16.141 4.765 1.00 97.75 90 ILE A C 1
ATOM 688 O O . ILE A 1 90 ? -19.575 -17.015 4.976 1.00 97.75 90 ILE A O 1
ATOM 692 N N . LYS A 1 91 ? -21.232 -16.177 3.709 1.00 98.00 91 LYS A N 1
ATOM 693 C CA . LYS A 1 91 ? -21.237 -17.210 2.670 1.00 98.00 91 LYS A CA 1
ATOM 694 C C . LYS A 1 91 ? -21.239 -16.577 1.281 1.00 98.00 91 LYS A C 1
ATOM 696 O O . LYS A 1 91 ? -21.632 -15.430 1.087 1.00 98.00 91 LYS A O 1
ATOM 701 N N . VAL A 1 92 ? -20.807 -17.360 0.298 1.00 97.88 92 VAL A N 1
ATOM 702 C CA . VAL A 1 92 ? -20.939 -16.992 -1.116 1.00 97.88 92 VAL A CA 1
ATOM 703 C C . VAL A 1 92 ? -22.421 -16.815 -1.453 1.00 97.88 92 VAL A C 1
ATOM 705 O O . VAL A 1 92 ? -23.240 -17.660 -1.090 1.00 97.88 92 VAL A O 1
ATOM 708 N N . GLY A 1 93 ? -22.747 -15.722 -2.142 1.00 97.56 93 GLY A N 1
ATOM 709 C CA . GLY A 1 93 ? -24.114 -15.325 -2.482 1.00 97.56 93 GLY A CA 1
ATOM 710 C C . GLY A 1 93 ? -24.763 -14.339 -1.506 1.00 97.56 93 GLY A C 1
ATOM 711 O O . GLY A 1 93 ? -25.832 -13.826 -1.823 1.00 97.56 93 GLY A O 1
ATOM 712 N N . ASP A 1 94 ? -24.133 -14.038 -0.365 1.00 97.94 94 ASP A N 1
ATOM 713 C CA . ASP A 1 94 ? -24.604 -12.967 0.523 1.00 97.94 94 ASP A CA 1
ATOM 714 C C . ASP A 1 94 ? -24.535 -11.602 -0.176 1.00 97.94 94 ASP A C 1
ATOM 716 O O . ASP A 1 94 ? -23.659 -11.362 -1.014 1.00 97.94 94 ASP A O 1
ATOM 720 N N . GLY A 1 95 ? -25.460 -10.709 0.181 1.00 97.25 95 GLY A N 1
ATOM 721 C CA . GLY A 1 95 ? -25.527 -9.352 -0.350 1.00 97.25 95 GLY A CA 1
ATOM 722 C C . GLY A 1 95 ? -24.453 -8.451 0.255 1.00 97.25 95 GLY A C 1
ATOM 723 O O . GLY A 1 95 ? -24.030 -8.638 1.399 1.00 97.25 95 GLY A O 1
ATOM 724 N N . ALA A 1 96 ? -24.001 -7.474 -0.521 1.00 96.69 96 ALA A N 1
ATOM 725 C CA . ALA A 1 96 ? -22.995 -6.501 -0.133 1.00 96.69 96 ALA A CA 1
ATOM 726 C C . ALA A 1 96 ? -23.450 -5.093 -0.523 1.00 96.69 96 ALA A C 1
ATOM 728 O O . ALA A 1 96 ? -23.520 -4.768 -1.706 1.00 96.69 96 ALA A O 1
ATOM 729 N N . LEU A 1 97 ? -23.692 -4.255 0.484 1.00 94.81 97 LEU A N 1
ATOM 730 C CA . LEU A 1 97 ? -24.049 -2.850 0.324 1.00 94.81 97 LEU A CA 1
ATOM 731 C C . LEU A 1 97 ? -22.809 -1.981 0.487 1.00 94.81 97 LEU A C 1
ATOM 733 O O . LEU A 1 97 ? -22.163 -1.989 1.540 1.00 94.81 97 LEU A O 1
ATOM 737 N N . ILE A 1 98 ? -22.484 -1.210 -0.549 1.00 91.88 98 ILE A N 1
ATOM 738 C CA . ILE A 1 98 ? -21.405 -0.228 -0.482 1.00 91.88 98 ILE A CA 1
ATOM 739 C C . ILE A 1 98 ? -21.935 1.030 0.201 1.00 91.88 98 ILE A C 1
ATOM 741 O O . ILE A 1 98 ? -22.770 1.752 -0.340 1.00 91.88 98 ILE A O 1
ATOM 745 N N . VAL A 1 99 ? -21.393 1.332 1.376 1.00 88.25 99 VAL A N 1
ATOM 746 C CA . VAL A 1 99 ? -21.645 2.589 2.075 1.00 88.25 99 VAL A CA 1
ATOM 747 C C . VAL A 1 99 ? -20.546 3.556 1.669 1.00 88.25 99 VAL A C 1
ATOM 749 O O . VAL A 1 99 ? -19.485 3.642 2.301 1.00 88.25 99 VAL A O 1
ATOM 752 N N . LYS A 1 100 ? -20.793 4.300 0.585 1.00 81.88 100 LYS A N 1
ATOM 753 C CA . LYS A 1 100 ? -19.926 5.423 0.228 1.00 81.88 100 LYS A CA 1
ATOM 754 C C . LYS A 1 100 ? -20.008 6.428 1.353 1.00 81.88 100 LYS A C 1
ATOM 756 O O . LYS A 1 100 ? -21.020 7.103 1.525 1.00 81.88 100 LYS A O 1
ATOM 761 N N . LYS A 1 101 ? -18.933 6.540 2.129 1.00 65.62 101 LYS A N 1
ATOM 762 C CA . LYS A 1 101 ? -18.860 7.549 3.176 1.00 65.62 101 LYS A CA 1
ATOM 763 C C . LYS A 1 101 ? -19.072 8.894 2.493 1.00 65.62 101 LYS A C 1
ATOM 765 O O . LYS A 1 101 ? -18.207 9.340 1.733 1.00 65.62 101 LYS A O 1
ATOM 770 N N . ALA A 1 102 ? -20.217 9.536 2.754 1.00 48.66 102 ALA A N 1
ATOM 771 C CA . ALA A 1 102 ? -20.449 10.906 2.328 1.00 48.66 102 ALA A CA 1
ATOM 772 C C . ALA A 1 102 ? -19.188 11.689 2.691 1.00 48.66 102 ALA A C 1
ATOM 774 O O . ALA A 1 102 ? -18.629 11.495 3.775 1.00 48.66 102 ALA A O 1
ATOM 775 N N . ALA A 1 103 ? -18.701 12.506 1.763 1.00 45.59 103 ALA A N 1
ATOM 776 C CA . ALA A 1 103 ? -17.390 13.153 1.762 1.00 45.59 103 ALA A CA 1
ATOM 777 C C . ALA A 1 103 ? -17.084 14.076 2.978 1.00 45.59 103 ALA A C 1
ATOM 779 O O . ALA A 1 103 ? -16.230 14.953 2.904 1.00 45.59 103 ALA A O 1
ATOM 780 N N . ALA A 1 104 ? -17.723 13.885 4.132 1.00 40.03 104 ALA A N 1
ATOM 781 C CA . ALA A 1 104 ? -17.429 14.463 5.435 1.00 40.03 104 ALA A CA 1
ATOM 782 C C . ALA A 1 104 ? -16.051 14.065 6.009 1.00 40.03 104 ALA A C 1
ATOM 784 O O . ALA A 1 104 ? -15.587 14.719 6.941 1.00 40.03 104 ALA A O 1
ATOM 785 N N . TYR A 1 105 ? -15.343 13.086 5.423 1.00 40.97 105 TYR A N 1
ATOM 786 C CA . TYR A 1 105 ? -13.896 12.887 5.646 1.00 40.97 105 TYR A CA 1
ATOM 787 C C . TYR A 1 105 ? -13.015 13.382 4.476 1.00 40.97 105 TYR A C 1
ATOM 789 O O . TYR A 1 105 ? -11.819 13.119 4.436 1.00 40.97 105 TYR A O 1
ATOM 797 N N . ARG A 1 106 ? -13.571 14.184 3.554 1.00 42.50 106 ARG A N 1
ATOM 798 C CA . ARG A 1 106 ? -12.830 15.025 2.595 1.00 42.50 106 ARG A CA 1
ATOM 799 C C . ARG A 1 106 ? -12.959 16.504 2.992 1.00 42.50 106 ARG A C 1
ATOM 801 O O . ARG A 1 106 ? -13.481 17.336 2.261 1.00 42.50 106 ARG A O 1
ATOM 808 N N . LYS A 1 107 ? -12.394 16.871 4.147 1.00 37.03 107 LYS A N 1
ATOM 809 C CA . LYS A 1 107 ? -11.780 18.203 4.317 1.00 37.03 107 LYS A CA 1
ATOM 810 C C . LYS A 1 107 ? -10.257 18.073 4.249 1.00 37.03 107 LYS A C 1
ATOM 812 O O . LYS A 1 107 ? -9.539 18.601 5.092 1.00 37.03 107 LYS A O 1
ATOM 817 N N . GLN A 1 108 ? -9.754 17.454 3.179 1.00 41.47 108 GLN A N 1
ATOM 818 C CA . GLN A 1 108 ? -8.541 17.989 2.568 1.00 41.47 108 GLN A CA 1
ATOM 819 C C . GLN A 1 108 ? -8.919 19.369 2.032 1.00 41.47 108 GLN A C 1
ATOM 821 O O . GLN A 1 108 ? -9.569 19.528 1.001 1.00 41.47 108 GLN A O 1
ATOM 826 N N . LYS A 1 109 ? -8.599 20.379 2.837 1.00 33.09 109 LYS A N 1
ATOM 827 C CA . LYS A 1 109 ? -8.630 21.789 2.469 1.00 33.09 109 LYS A CA 1
ATOM 828 C C . LYS A 1 109 ? -7.904 21.896 1.123 1.00 33.09 109 LYS A C 1
ATOM 830 O O . LYS A 1 109 ? -6.692 21.697 1.092 1.00 33.09 109 LYS A O 1
ATOM 835 N N . LYS A 1 110 ? -8.623 22.181 0.029 1.00 37.38 110 LYS A N 1
ATOM 836 C CA . LYS A 1 110 ? -7.998 22.649 -1.215 1.00 37.38 110 LYS A CA 1
ATOM 837 C C . LYS A 1 110 ? -7.062 23.784 -0.811 1.00 37.38 110 LYS A C 1
ATOM 839 O O . LYS A 1 110 ? -7.509 24.801 -0.274 1.00 37.38 110 LYS A O 1
ATOM 844 N N . SER A 1 111 ? -5.761 23.552 -0.928 1.00 42.81 111 SER A N 1
ATOM 845 C CA . SER A 1 111 ? -4.775 24.574 -0.631 1.00 42.81 111 SER A CA 1
ATOM 846 C C . SER A 1 111 ? -4.915 25.666 -1.694 1.00 42.81 111 SER A C 1
ATOM 848 O O . SER A 1 111 ? -5.226 25.397 -2.852 1.00 42.81 111 SER A O 1
ATOM 850 N N . LYS A 1 112 ? -4.745 26.919 -1.274 1.00 39.31 112 LYS A N 1
ATOM 851 C CA . LYS A 1 112 ? -4.816 28.148 -2.083 1.00 39.31 112 LYS A CA 1
ATOM 852 C C . LYS A 1 112 ? -3.704 28.246 -3.158 1.00 39.31 112 LYS A C 1
ATOM 854 O O . LYS A 1 112 ? -3.203 29.333 -3.408 1.00 39.31 112 LYS A O 1
ATOM 859 N N . TRP A 1 113 ? -3.273 27.139 -3.764 1.00 35.91 113 TRP A N 1
ATOM 860 C CA . TRP A 1 113 ? -2.095 27.104 -4.642 1.00 35.91 113 TRP A CA 1
ATOM 861 C C . TRP A 1 113 ? -2.388 26.976 -6.141 1.00 35.91 113 TRP A C 1
ATOM 863 O O . TRP A 1 113 ? -1.475 27.155 -6.938 1.00 35.91 113 TRP A O 1
ATOM 873 N N . THR A 1 114 ? -3.641 26.821 -6.576 1.00 44.56 114 THR A N 1
ATOM 874 C CA . THR A 1 114 ? -4.003 26.905 -8.010 1.00 44.56 114 THR A CA 1
ATOM 875 C C . THR A 1 114 ? -4.098 28.341 -8.556 1.00 44.56 114 THR A C 1
ATOM 877 O O . THR A 1 114 ? -4.766 28.581 -9.555 1.00 44.56 114 THR A O 1
ATOM 880 N N . THR A 1 115 ? -3.431 29.321 -7.936 1.00 47.06 115 THR A N 1
ATOM 881 C CA . THR A 1 115 ? -3.369 30.709 -8.449 1.00 47.06 115 THR A CA 1
ATOM 882 C C . THR A 1 115 ? -1.966 31.322 -8.344 1.00 47.06 115 THR A C 1
ATOM 884 O O . THR A 1 115 ? -1.833 32.537 -8.264 1.00 47.06 115 THR A O 1
ATOM 887 N N . LEU A 1 116 ? -0.905 30.502 -8.322 1.00 44.28 116 LEU A N 1
ATOM 888 C CA . LEU A 1 116 ? 0.486 30.991 -8.250 1.00 44.28 116 LEU A CA 1
ATOM 889 C C . LEU A 1 116 ? 1.463 30.352 -9.250 1.00 44.28 116 LEU A C 1
ATOM 891 O O . LEU A 1 116 ? 2.648 30.662 -9.213 1.00 44.28 116 LEU A O 1
ATOM 895 N N . LEU A 1 117 ? 0.991 29.518 -10.178 1.00 36.97 117 LEU A N 1
ATOM 896 C CA . LEU A 1 117 ? 1.773 29.109 -11.347 1.00 36.97 117 LEU A CA 1
ATOM 897 C C . LEU A 1 117 ? 0.979 29.507 -12.585 1.00 36.97 117 LEU A C 1
ATOM 899 O O . LEU A 1 117 ? 0.022 28.844 -12.976 1.00 36.97 117 LEU A O 1
ATOM 903 N N . GLY A 1 118 ? 1.321 30.698 -13.071 1.00 33.28 118 GLY A N 1
ATOM 904 C CA . GLY A 1 118 ? 0.597 31.440 -14.084 1.00 33.28 118 GLY A CA 1
ATOM 905 C C . GLY A 1 118 ? 0.471 30.714 -15.416 1.00 33.28 118 GLY A C 1
ATOM 906 O O . GLY A 1 118 ? 1.391 30.053 -15.897 1.00 33.28 118 GLY A O 1
ATOM 907 N N . SER A 1 119 ? -0.685 30.944 -16.033 1.00 37.72 119 SER A N 1
ATOM 908 C CA . SER A 1 119 ? -0.798 31.118 -17.475 1.00 37.72 119 SER A CA 1
ATOM 909 C C . SER A 1 119 ? 0.298 32.063 -17.969 1.00 37.72 119 SER A C 1
ATOM 911 O O . SER A 1 119 ? 0.547 33.099 -17.349 1.00 37.72 119 SER A O 1
ATOM 913 N N . GLY A 1 120 ? 0.941 31.693 -19.073 1.00 43.00 120 GLY A N 1
ATOM 914 C CA . GLY A 1 120 ? 2.039 32.449 -19.654 1.00 43.00 120 GLY A CA 1
ATOM 915 C C . GLY A 1 120 ? 1.687 33.895 -19.999 1.00 43.00 120 GLY A C 1
ATOM 916 O O . GLY A 1 120 ? 0.562 34.207 -20.379 1.00 43.00 120 GLY A O 1
ATOM 917 N N . ALA A 1 121 ? 2.700 34.749 -19.899 1.00 32.94 121 ALA A N 1
ATOM 918 C CA . ALA A 1 121 ? 2.844 35.950 -20.703 1.00 32.94 121 ALA A CA 1
ATOM 919 C C . ALA A 1 121 ? 4.332 36.344 -20.730 1.00 32.94 121 ALA A C 1
ATOM 921 O O . ALA A 1 121 ? 4.958 36.578 -19.701 1.00 32.94 121 ALA A O 1
ATOM 922 N N . GLU A 1 122 ? 4.851 36.296 -21.948 1.00 40.41 122 GLU A N 1
ATOM 923 C CA . GLU A 1 122 ? 6.054 36.875 -22.548 1.00 40.41 122 GLU A CA 1
ATOM 924 C C . GLU A 1 122 ? 6.824 37.955 -21.768 1.00 40.41 122 GLU A C 1
ATOM 926 O O . GLU A 1 122 ? 6.244 38.941 -21.325 1.00 40.41 122 GLU A O 1
ATOM 931 N N . THR A 1 123 ? 8.161 37.874 -21.802 1.00 33.59 123 THR A N 1
ATOM 932 C CA . THR A 1 123 ? 9.017 39.071 -21.890 1.00 33.59 123 THR A CA 1
ATOM 933 C C . THR A 1 123 ? 10.265 38.802 -22.727 1.00 33.59 123 THR A C 1
ATOM 935 O O . THR A 1 123 ? 11.053 37.903 -22.434 1.00 33.59 123 THR A O 1
ATOM 938 N N . ASN A 1 124 ? 10.435 39.634 -23.753 1.00 36.00 124 ASN A N 1
ATOM 939 C CA . ASN A 1 124 ? 11.632 39.779 -24.567 1.00 36.00 124 ASN A CA 1
ATOM 940 C C . ASN A 1 124 ? 12.769 40.507 -23.817 1.00 36.00 124 ASN A C 1
ATOM 942 O O . ASN A 1 124 ? 12.515 41.428 -23.046 1.00 36.00 124 ASN A O 1
ATOM 946 N N . SER A 1 125 ? 13.998 40.174 -24.229 1.00 37.44 125 SER A N 1
ATOM 947 C CA . SER A 1 125 ? 15.180 41.050 -24.365 1.00 37.44 125 SER A CA 1
ATOM 948 C C . SER A 1 125 ? 16.111 41.364 -23.174 1.00 37.44 125 SER A C 1
ATOM 950 O O . SER A 1 125 ? 15.722 41.986 -22.195 1.00 37.44 125 SER A O 1
ATOM 952 N N . ALA A 1 126 ? 17.405 41.109 -23.465 1.00 33.72 126 ALA A N 1
ATOM 953 C CA . ALA A 1 126 ? 18.643 41.790 -23.030 1.00 33.72 126 ALA A CA 1
ATOM 954 C C . ALA A 1 126 ? 19.113 41.545 -21.569 1.00 33.72 126 ALA A C 1
ATOM 956 O O . ALA A 1 126 ? 18.334 41.652 -20.641 1.00 33.72 126 ALA A O 1
ATOM 957 N N . MET A 1 127 ? 20.366 41.198 -21.235 1.00 33.44 127 MET A N 1
ATOM 958 C CA . MET A 1 127 ? 21.699 41.468 -21.809 1.00 33.44 127 MET A CA 1
ATOM 959 C C . MET A 1 127 ? 22.716 40.350 -21.435 1.00 33.44 127 MET A C 1
ATOM 961 O O . MET A 1 127 ? 22.416 39.517 -20.579 1.00 33.44 127 MET A O 1
ATOM 965 N N . PRO A 1 128 ? 23.929 40.332 -22.034 1.00 46.31 128 PRO A N 1
ATOM 966 C CA . PRO A 1 128 ? 24.920 39.271 -21.858 1.00 46.31 128 PRO A CA 1
ATOM 967 C C . PRO A 1 128 ? 25.844 39.523 -20.655 1.00 46.31 128 PRO A C 1
ATOM 969 O O . PRO A 1 128 ? 26.336 40.636 -20.466 1.00 46.31 128 PRO A O 1
ATOM 972 N N . VAL A 1 129 ? 26.173 38.468 -19.904 1.00 36.12 129 VAL A N 1
ATOM 973 C CA . VAL A 1 129 ? 27.277 38.480 -18.931 1.00 36.12 129 VAL A CA 1
ATOM 974 C C . VAL A 1 129 ? 28.351 37.495 -19.377 1.00 36.12 129 VAL A C 1
ATOM 976 O O . VAL A 1 129 ? 28.109 36.311 -19.595 1.00 36.12 129 VAL A O 1
ATOM 979 N N . LYS A 1 130 ? 29.547 38.052 -19.555 1.00 36.28 130 LYS A N 1
ATOM 980 C CA . LYS A 1 130 ? 30.799 37.390 -19.907 1.00 36.28 130 LYS A CA 1
ATOM 981 C C . LYS A 1 130 ? 31.372 36.599 -18.722 1.00 36.28 130 LYS A C 1
ATOM 983 O O . LYS A 1 130 ? 31.390 37.098 -17.604 1.00 36.28 130 LYS A O 1
ATOM 988 N N . THR A 1 131 ? 31.999 35.472 -19.075 1.00 33.81 131 THR A N 1
ATOM 989 C CA . THR A 1 131 ? 33.123 34.775 -18.407 1.00 33.81 131 THR A CA 1
ATOM 990 C C . THR A 1 131 ? 32.931 34.232 -16.992 1.00 33.81 131 THR A C 1
ATOM 992 O O . THR A 1 131 ? 32.905 34.986 -16.031 1.00 33.81 131 THR A O 1
ATOM 995 N N . ALA A 1 132 ? 33.070 32.913 -16.857 1.00 33.12 132 ALA A N 1
ATOM 996 C CA . ALA A 1 132 ? 34.307 32.332 -16.331 1.00 33.12 132 ALA A CA 1
ATOM 997 C C . ALA A 1 132 ? 34.355 30.837 -16.669 1.00 33.12 132 ALA A C 1
ATOM 999 O O . ALA A 1 132 ? 33.470 30.067 -16.309 1.00 33.12 132 ALA A O 1
ATOM 1000 N N . VAL A 1 133 ? 35.402 30.464 -17.399 1.00 43.91 133 VAL A N 1
ATOM 1001 C CA . VAL A 1 133 ? 35.867 29.090 -17.560 1.00 43.91 133 VAL A CA 1
ATOM 1002 C C . VAL A 1 133 ? 36.365 28.625 -16.193 1.00 43.91 133 VAL A C 1
ATOM 1004 O O . VAL A 1 133 ? 37.215 29.282 -15.597 1.00 43.91 133 VAL A O 1
ATOM 1007 N N . SER A 1 134 ? 35.862 27.494 -15.714 1.00 37.09 134 SER A N 1
ATOM 1008 C CA . SER A 1 134 ? 36.577 26.676 -14.741 1.00 37.09 134 SER A CA 1
ATOM 1009 C C . SER A 1 134 ? 36.377 25.218 -15.114 1.00 37.09 134 SER A C 1
ATOM 1011 O O . SER A 1 134 ? 35.335 24.621 -14.836 1.00 37.09 134 SER A O 1
ATOM 1013 N N . ASP A 1 135 ? 37.396 24.692 -15.785 1.00 41.03 135 ASP A N 1
ATOM 1014 C CA . ASP A 1 135 ? 37.664 23.273 -15.922 1.00 41.03 135 ASP A CA 1
ATOM 1015 C C . ASP A 1 135 ? 37.670 22.618 -14.539 1.00 41.03 135 ASP A C 1
ATOM 1017 O O . ASP A 1 135 ? 38.516 22.901 -13.692 1.00 41.03 135 ASP A O 1
ATOM 1021 N N . ALA A 1 136 ? 36.725 21.713 -14.325 1.00 36.75 136 ALA A N 1
ATOM 1022 C CA . ALA A 1 136 ? 36.811 20.701 -13.289 1.00 36.75 136 ALA A CA 1
ATOM 1023 C C . ALA A 1 136 ? 36.315 19.398 -13.910 1.00 36.75 136 ALA A C 1
ATOM 1025 O O . ALA A 1 136 ? 35.130 19.065 -13.881 1.00 36.75 136 ALA A O 1
ATOM 1026 N N . GLY A 1 137 ? 37.255 18.702 -14.551 1.00 39.50 137 GLY A N 1
ATOM 1027 C CA . GLY A 1 137 ? 37.051 17.358 -15.056 1.00 39.50 137 GLY A CA 1
ATOM 1028 C C . GLY A 1 137 ? 36.561 16.446 -13.939 1.00 39.50 137 GLY A C 1
ATOM 1029 O O . GLY A 1 137 ? 37.185 16.333 -12.885 1.00 39.50 137 GLY A O 1
ATOM 1030 N N . THR A 1 138 ? 35.446 15.773 -14.189 1.00 35.28 138 THR A N 1
ATOM 1031 C CA . THR A 1 138 ? 35.098 14.551 -13.474 1.00 35.28 138 THR A CA 1
ATOM 1032 C C . THR A 1 138 ? 35.114 13.416 -14.481 1.00 35.28 138 THR A C 1
ATOM 1034 O O . THR A 1 138 ? 34.380 13.406 -15.467 1.00 35.28 138 THR A O 1
ATOM 1037 N N . ASN A 1 139 ? 36.055 12.508 -14.236 1.00 34.69 139 ASN A N 1
ATOM 1038 C CA . ASN A 1 139 ? 36.235 11.237 -14.912 1.00 34.69 139 ASN A CA 1
ATOM 1039 C C . ASN A 1 139 ? 34.896 10.515 -15.083 1.00 34.69 139 ASN A C 1
ATOM 1041 O O . ASN A 1 139 ? 34.274 10.100 -14.106 1.00 34.69 139 ASN A O 1
ATOM 1045 N N . ILE A 1 140 ? 34.503 10.298 -16.336 1.00 39.44 140 ILE A N 1
ATOM 1046 C CA . ILE A 1 140 ? 33.552 9.254 -16.710 1.00 39.44 140 ILE A CA 1
ATOM 1047 C C . ILE A 1 140 ? 34.355 7.948 -16.737 1.00 39.44 140 ILE A C 1
ATOM 1049 O O . ILE A 1 140 ? 34.731 7.448 -17.793 1.00 39.44 140 ILE A O 1
ATOM 1053 N N . GLU A 1 141 ? 34.694 7.425 -15.558 1.00 34.31 141 GLU A N 1
ATOM 1054 C CA . GLU A 1 141 ? 35.228 6.071 -15.428 1.00 34.31 141 GLU A CA 1
ATOM 1055 C C . GLU A 1 141 ? 34.072 5.091 -15.204 1.00 34.31 141 GLU A C 1
ATOM 1057 O O . GLU A 1 141 ? 33.440 5.060 -14.153 1.00 34.31 141 GLU A O 1
ATOM 1062 N N . ASN A 1 142 ? 33.839 4.268 -16.226 1.00 34.19 142 ASN A N 1
ATOM 1063 C CA . ASN A 1 142 ? 33.330 2.900 -16.145 1.00 34.19 142 ASN A CA 1
ATOM 1064 C C . ASN A 1 142 ? 32.031 2.675 -15.349 1.00 34.19 142 ASN A C 1
ATOM 1066 O O . ASN A 1 142 ? 32.028 2.309 -14.173 1.00 34.19 142 ASN A O 1
ATOM 1070 N N . LEU A 1 143 ? 30.917 2.750 -16.085 1.00 37.44 143 LEU A N 1
ATOM 1071 C CA . LEU A 1 143 ? 29.615 2.177 -15.740 1.00 37.44 143 LEU A CA 1
ATOM 1072 C C . LEU A 1 143 ? 29.753 0.677 -15.428 1.00 37.44 143 LEU A C 1
ATOM 1074 O O . LEU A 1 143 ? 29.686 -0.172 -16.315 1.00 37.44 143 LEU A O 1
ATOM 1078 N N . ARG A 1 144 ? 29.935 0.338 -14.149 1.00 34.41 144 ARG A N 1
ATOM 1079 C CA . ARG A 1 144 ? 29.674 -1.014 -13.651 1.00 34.41 144 ARG A CA 1
ATOM 1080 C C . ARG A 1 144 ? 28.173 -1.139 -13.360 1.00 34.41 144 ARG A C 1
ATOM 1082 O O . ARG A 1 144 ? 27.669 -0.377 -12.531 1.00 34.41 144 ARG A O 1
ATOM 1089 N N . PRO A 1 145 ? 27.448 -2.083 -13.982 1.00 34.88 145 PRO A N 1
ATOM 1090 C CA . PRO A 1 145 ? 26.084 -2.394 -13.576 1.00 34.88 145 PRO A CA 1
ATOM 1091 C C . PRO A 1 145 ? 26.134 -2.987 -12.163 1.00 34.88 145 PRO A C 1
ATOM 1093 O O . PRO A 1 145 ? 26.689 -4.060 -11.954 1.00 34.88 145 PRO A O 1
ATOM 1096 N N . GLY A 1 146 ? 25.633 -2.259 -11.162 1.00 40.62 146 GLY A N 1
ATOM 1097 C CA . GLY A 1 146 ? 25.566 -2.802 -9.799 1.00 40.62 146 GLY A CA 1
ATOM 1098 C C . GLY A 1 146 ? 25.372 -1.783 -8.685 1.00 40.62 146 GLY A C 1
ATOM 1099 O O . GLY A 1 146 ? 24.582 -2.026 -7.780 1.00 40.62 146 GLY A O 1
ATOM 1100 N N . THR A 1 147 ? 25.956 -0.593 -8.773 1.00 45.31 147 THR A N 1
ATOM 1101 C CA . THR A 1 147 ? 25.978 0.320 -7.616 1.00 45.31 147 THR A CA 1
ATOM 1102 C C . THR A 1 147 ? 24.766 1.256 -7.590 1.00 45.31 147 THR A C 1
ATOM 1104 O O . THR A 1 147 ? 24.463 1.912 -8.582 1.00 45.31 147 THR A O 1
ATOM 1107 N N . VAL A 1 148 ? 24.053 1.312 -6.462 1.00 53.66 148 VAL A N 1
ATOM 1108 C CA . VAL A 1 148 ? 23.040 2.344 -6.169 1.00 53.66 148 VAL A CA 1
ATOM 1109 C C . VAL A 1 148 ? 23.765 3.692 -6.093 1.00 53.66 148 VAL A C 1
ATOM 1111 O O . VAL A 1 148 ? 24.667 3.860 -5.271 1.00 53.66 148 VAL A O 1
ATOM 1114 N N . GLN A 1 149 ? 23.429 4.639 -6.972 1.00 53.09 149 GLN A N 1
ATOM 1115 C CA . GLN A 1 149 ? 24.086 5.945 -6.996 1.00 53.09 149 GLN A CA 1
ATOM 1116 C C . GLN A 1 149 ? 23.442 6.879 -5.966 1.00 53.09 149 GLN A C 1
ATOM 1118 O O . GLN A 1 149 ? 22.246 7.171 -6.002 1.00 53.09 149 GLN A O 1
ATOM 1123 N N . ILE A 1 150 ? 24.257 7.388 -5.043 1.00 49.34 150 ILE A N 1
ATOM 1124 C CA . ILE A 1 150 ? 23.834 8.358 -4.029 1.00 49.34 150 ILE A CA 1
ATOM 1125 C C . ILE A 1 150 ? 24.239 9.753 -4.516 1.00 49.34 150 ILE A C 1
ATOM 1127 O O . ILE A 1 150 ? 25.394 10.154 -4.383 1.00 49.34 150 ILE A O 1
ATOM 1131 N N . SER A 1 151 ? 23.297 10.517 -5.080 1.00 46.03 151 SER A N 1
ATOM 1132 C CA . SER A 1 151 ? 23.564 11.911 -5.483 1.00 46.03 151 SER A CA 1
ATOM 1133 C C . SER A 1 151 ? 23.858 12.772 -4.248 1.00 46.03 151 SER A C 1
ATOM 1135 O O . SER A 1 151 ? 23.091 12.733 -3.292 1.00 46.03 151 SER A O 1
ATOM 1137 N N . GLN A 1 152 ? 24.961 13.528 -4.194 1.00 38.56 152 GLN A N 1
ATOM 1138 C CA . GLN A 1 152 ? 25.292 14.389 -3.045 1.00 38.56 152 GLN A CA 1
ATOM 1139 C C . GLN A 1 152 ? 24.305 15.571 -2.942 1.00 38.56 152 GLN A C 1
ATOM 1141 O O . GLN A 1 152 ? 24.135 16.320 -3.895 1.00 38.56 152 GLN A O 1
ATOM 1146 N N . GLY A 1 153 ? 23.629 15.726 -1.795 1.00 47.00 153 GLY A N 1
ATOM 1147 C CA . GLY A 1 153 ? 22.758 16.874 -1.485 1.00 47.00 153 GLY A CA 1
ATOM 1148 C C . GLY A 1 153 ? 21.257 16.579 -1.358 1.00 47.00 153 GLY A C 1
ATOM 1149 O O . GLY A 1 153 ? 20.557 17.329 -0.686 1.00 47.00 153 GLY A O 1
ATOM 1150 N N . SER A 1 154 ? 20.754 15.472 -1.913 1.00 59.25 154 SER A N 1
ATOM 1151 C CA . SER A 1 154 ? 19.337 15.092 -1.802 1.00 59.25 154 SER A CA 1
ATOM 1152 C C . SER A 1 154 ? 19.167 13.804 -0.980 1.00 59.25 154 SER A C 1
ATOM 1154 O O . SER A 1 154 ? 20.013 12.912 -1.038 1.00 59.25 154 SER A O 1
ATOM 1156 N N . SER A 1 155 ? 18.109 13.670 -0.175 1.00 82.62 155 SER A N 1
ATOM 1157 C CA . SER A 1 155 ? 17.756 12.414 0.527 1.00 82.62 155 SER A CA 1
ATOM 1158 C C . SER A 1 155 ? 17.173 11.351 -0.421 1.00 82.62 155 SER A C 1
ATOM 1160 O O . SER A 1 155 ? 16.512 10.414 0.022 1.00 82.62 155 SER A O 1
ATOM 1162 N N . ILE A 1 156 ? 17.399 11.521 -1.727 1.00 92.19 156 ILE A N 1
ATOM 1163 C CA . ILE A 1 156 ? 16.913 10.664 -2.799 1.00 92.19 156 ILE A CA 1
ATOM 1164 C C . ILE A 1 156 ? 17.926 9.540 -3.007 1.00 92.19 156 ILE A C 1
ATOM 1166 O O . ILE A 1 156 ? 19.123 9.784 -3.179 1.00 92.19 156 ILE A O 1
ATOM 1170 N N . ILE A 1 157 ? 17.435 8.309 -2.999 1.00 94.81 157 ILE A N 1
ATOM 1171 C CA . ILE A 1 157 ? 18.194 7.105 -3.330 1.00 94.81 157 ILE A CA 1
ATOM 1172 C C . ILE A 1 157 ? 17.868 6.765 -4.783 1.00 94.81 157 ILE A C 1
ATOM 1174 O O . ILE A 1 157 ? 16.691 6.643 -5.120 1.00 94.81 157 ILE A O 1
ATOM 1178 N N . ARG A 1 158 ? 18.889 6.640 -5.640 1.00 95.44 158 ARG A N 1
ATOM 1179 C CA . ARG A 1 158 ? 18.711 6.311 -7.061 1.00 95.44 158 ARG A CA 1
ATOM 1180 C C . ARG A 1 158 ? 19.287 4.945 -7.390 1.00 95.44 158 ARG A C 1
ATOM 1182 O O . ARG A 1 158 ? 20.428 4.648 -7.032 1.00 95.44 158 ARG A O 1
ATOM 1189 N N . ALA A 1 159 ? 18.519 4.135 -8.102 1.00 95.00 159 ALA A N 1
ATOM 1190 C CA . ALA A 1 159 ? 18.940 2.824 -8.565 1.00 95.00 159 ALA A CA 1
ATOM 1191 C C . ALA A 1 159 ? 18.509 2.602 -10.019 1.00 95.00 159 ALA A C 1
ATOM 1193 O O . ALA A 1 159 ? 17.320 2.621 -10.321 1.00 95.00 159 ALA A O 1
ATOM 1194 N N . ASP A 1 160 ? 19.475 2.338 -10.897 1.00 95.81 160 ASP A N 1
ATOM 1195 C CA . ASP A 1 160 ? 19.206 1.885 -12.264 1.00 95.81 160 ASP A CA 1
ATOM 1196 C C . ASP A 1 160 ? 19.030 0.361 -12.280 1.00 95.81 160 ASP A C 1
ATOM 1198 O O . ASP A 1 160 ? 19.844 -0.374 -11.702 1.00 95.81 160 ASP A O 1
ATOM 1202 N N . ILE A 1 161 ? 17.961 -0.108 -12.928 1.00 96.00 161 ILE A N 1
ATOM 1203 C CA . ILE A 1 161 ? 17.530 -1.510 -12.943 1.00 96.00 161 ILE A CA 1
ATOM 1204 C C . ILE A 1 161 ? 17.320 -1.960 -14.392 1.00 96.00 161 ILE A C 1
ATOM 1206 O O . ILE A 1 161 ? 16.552 -1.344 -15.130 1.00 96.00 161 ILE A O 1
ATOM 1210 N N . GLN A 1 162 ? 17.973 -3.052 -14.797 1.00 95.38 162 GLN A N 1
ATOM 1211 C CA . GLN A 1 162 ? 17.870 -3.630 -16.146 1.00 95.38 162 GLN A CA 1
ATOM 1212 C C . GLN A 1 162 ? 16.583 -4.451 -16.325 1.00 95.38 162 GLN A C 1
ATOM 1214 O O . GLN A 1 162 ? 16.621 -5.639 -16.615 1.00 95.38 162 GLN A O 1
ATOM 1219 N N . ALA A 1 163 ? 15.438 -3.808 -16.124 1.00 95.38 163 ALA A N 1
ATOM 1220 C CA . ALA A 1 163 ? 14.120 -4.398 -16.298 1.00 95.38 163 ALA A CA 1
ATOM 1221 C C . ALA A 1 163 ? 13.129 -3.344 -16.784 1.00 95.38 163 ALA A C 1
ATOM 1223 O O . ALA A 1 163 ? 13.357 -2.139 -16.621 1.00 95.38 163 ALA A O 1
ATOM 1224 N N . ASP A 1 164 ? 12.017 -3.785 -17.371 1.00 95.69 164 ASP A N 1
ATOM 1225 C CA . ASP A 1 164 ? 10.959 -2.868 -17.776 1.00 95.69 164 ASP A CA 1
ATOM 1226 C C . ASP A 1 164 ? 10.275 -2.227 -16.545 1.00 95.69 164 ASP A C 1
ATOM 1228 O O . ASP A 1 164 ? 10.208 -2.841 -15.471 1.00 95.69 164 ASP A O 1
ATOM 1232 N N . PRO A 1 165 ? 9.728 -1.004 -16.679 1.00 96.19 165 PRO A N 1
ATOM 1233 C CA . PRO A 1 165 ? 9.112 -0.299 -15.557 1.00 96.19 165 PRO A CA 1
ATOM 1234 C C . PRO A 1 165 ? 7.965 -1.062 -14.887 1.00 96.19 165 PRO A C 1
ATOM 1236 O O . PRO A 1 165 ? 7.751 -0.903 -13.687 1.00 96.19 165 PRO A O 1
ATOM 1239 N N . GLY A 1 166 ? 7.222 -1.888 -15.632 1.00 94.81 166 GLY A N 1
ATOM 1240 C CA . GLY A 1 166 ? 6.106 -2.673 -15.104 1.00 94.81 166 GLY A CA 1
ATOM 1241 C C . GLY A 1 166 ? 6.571 -3.796 -14.178 1.00 94.81 166 GLY A C 1
ATOM 1242 O O . GLY A 1 166 ? 5.973 -4.007 -13.115 1.00 94.81 166 GLY A O 1
ATOM 1243 N N . THR A 1 167 ? 7.665 -4.463 -14.541 1.00 95.94 167 THR A N 1
ATOM 1244 C CA . THR A 1 167 ? 8.333 -5.464 -13.702 1.00 95.94 167 THR A CA 1
ATOM 1245 C C . THR A 1 167 ? 8.873 -4.827 -12.426 1.00 95.94 167 THR A C 1
ATOM 1247 O O . THR A 1 167 ? 8.515 -5.261 -11.328 1.00 95.94 167 THR A O 1
ATOM 1250 N N . VAL A 1 168 ? 9.625 -3.723 -12.538 1.00 97.38 168 VAL A N 1
ATOM 1251 C CA . VAL A 1 168 ? 10.132 -2.981 -11.366 1.00 97.38 168 VAL A CA 1
ATOM 1252 C C . VAL A 1 168 ? 8.993 -2.529 -10.454 1.00 97.38 168 VAL A C 1
ATOM 1254 O O . VAL A 1 168 ? 9.083 -2.676 -9.237 1.00 97.38 168 VAL A O 1
ATOM 1257 N N . PHE A 1 169 ? 7.892 -2.030 -11.021 1.00 97.00 169 PHE A N 1
ATOM 1258 C CA . PHE A 1 169 ? 6.726 -1.587 -10.256 1.00 97.00 169 PHE A CA 1
ATOM 1259 C C . PHE A 1 169 ? 6.088 -2.728 -9.458 1.00 97.00 169 PHE A C 1
ATOM 1261 O O . PHE A 1 169 ? 5.718 -2.552 -8.297 1.00 97.00 169 PHE A O 1
ATOM 1268 N N . SER A 1 170 ? 5.975 -3.912 -10.060 1.00 95.94 170 SER A N 1
ATOM 1269 C CA . SER A 1 170 ? 5.376 -5.083 -9.413 1.00 95.94 170 SER A CA 1
ATOM 1270 C C . SER A 1 170 ? 6.250 -5.595 -8.263 1.00 95.94 170 SER A C 1
ATOM 1272 O O . SER A 1 170 ? 5.747 -5.815 -7.159 1.00 95.94 170 SER A O 1
ATOM 1274 N N . TYR A 1 171 ? 7.567 -5.687 -8.477 1.00 97.69 171 TYR A N 1
ATOM 1275 C CA . TYR A 1 171 ? 8.517 -6.049 -7.422 1.00 97.69 171 TYR A CA 1
ATOM 1276 C C . TYR A 1 171 ? 8.595 -4.994 -6.316 1.00 97.69 171 TYR A C 1
ATOM 1278 O O . TYR A 1 171 ? 8.678 -5.358 -5.145 1.00 97.69 171 TYR A O 1
ATOM 1286 N N . ALA A 1 172 ? 8.491 -3.705 -6.648 1.00 97.81 172 ALA A N 1
ATOM 1287 C CA . ALA A 1 172 ? 8.451 -2.632 -5.660 1.00 97.81 172 ALA A CA 1
ATOM 1288 C C . ALA A 1 172 ? 7.281 -2.788 -4.680 1.00 97.81 172 ALA A C 1
ATOM 1290 O O . ALA A 1 172 ? 7.482 -2.688 -3.471 1.00 97.81 172 ALA A O 1
ATOM 1291 N N . LEU A 1 173 ? 6.077 -3.097 -5.174 1.00 96.12 173 LEU A N 1
ATOM 1292 C CA . LEU A 1 173 ? 4.917 -3.352 -4.314 1.00 96.12 173 LEU A CA 1
ATOM 1293 C C . LEU A 1 173 ? 5.131 -4.556 -3.389 1.00 96.12 173 LEU A C 1
ATOM 1295 O O . LEU A 1 173 ? 4.791 -4.486 -2.208 1.00 96.12 173 LEU A O 1
ATOM 1299 N N . MET A 1 174 ? 5.696 -5.645 -3.914 1.00 96.31 174 MET A N 1
ATOM 1300 C CA . MET A 1 174 ? 5.961 -6.852 -3.132 1.00 96.31 174 MET A CA 1
ATOM 1301 C C . MET A 1 174 ? 7.001 -6.594 -2.034 1.00 96.31 174 MET A C 1
ATOM 1303 O O . MET A 1 174 ? 6.725 -6.848 -0.863 1.00 96.31 174 MET A O 1
ATOM 1307 N N . VAL A 1 175 ? 8.153 -6.013 -2.389 1.00 97.75 175 VAL A N 1
ATOM 1308 C CA . VAL A 1 175 ? 9.235 -5.708 -1.437 1.00 97.75 175 VAL A CA 1
ATOM 1309 C C . VAL A 1 175 ? 8.754 -4.752 -0.346 1.00 97.75 175 VAL A C 1
ATOM 1311 O O . VAL A 1 175 ? 9.074 -4.956 0.823 1.00 97.75 175 VAL A O 1
ATOM 1314 N N . LEU A 1 176 ? 7.953 -3.736 -0.684 1.00 97.25 176 LEU A N 1
ATOM 1315 C CA . LEU A 1 176 ? 7.380 -2.828 0.313 1.00 97.25 176 LEU A CA 1
ATOM 1316 C C . LEU A 1 176 ? 6.530 -3.579 1.349 1.00 97.25 176 LEU A C 1
ATOM 1318 O O . LEU A 1 176 ? 6.738 -3.399 2.550 1.00 97.25 176 LEU A O 1
ATOM 1322 N N . ARG A 1 177 ? 5.620 -4.452 0.900 1.00 95.75 177 ARG A N 1
ATOM 1323 C CA . ARG A 1 177 ? 4.743 -5.234 1.787 1.00 95.75 177 ARG A CA 1
ATOM 1324 C C . ARG A 1 177 ? 5.536 -6.174 2.693 1.00 95.75 177 ARG A C 1
ATOM 1326 O O . ARG A 1 177 ? 5.305 -6.186 3.898 1.00 95.75 177 ARG A O 1
ATOM 1333 N N . GLU A 1 178 ? 6.511 -6.894 2.142 1.00 95.81 178 GLU A N 1
ATOM 1334 C CA . GLU A 1 178 ? 7.388 -7.785 2.918 1.00 95.81 178 GLU A CA 1
ATOM 1335 C C . GLU A 1 178 ? 8.193 -7.040 3.990 1.00 95.81 178 GLU A C 1
ATOM 1337 O O . GLU A 1 178 ? 8.485 -7.589 5.048 1.00 95.81 178 GLU A O 1
ATOM 1342 N N . ASN A 1 179 ? 8.513 -5.767 3.747 1.00 96.12 179 ASN A N 1
ATOM 1343 C CA . ASN A 1 179 ? 9.232 -4.917 4.693 1.00 96.12 179 ASN A CA 1
ATOM 1344 C C . ASN A 1 179 ? 8.302 -4.148 5.650 1.00 96.12 179 ASN A C 1
ATOM 1346 O O . ASN A 1 179 ? 8.752 -3.224 6.342 1.00 96.12 179 ASN A O 1
ATOM 1350 N N . GLY A 1 180 ? 7.019 -4.520 5.717 1.00 94.44 180 GLY A N 1
ATOM 1351 C CA . GLY A 1 180 ? 6.037 -3.957 6.645 1.00 94.44 180 GLY A CA 1
ATOM 1352 C C . GLY A 1 180 ? 5.529 -2.567 6.260 1.00 94.44 180 GLY A C 1
ATOM 1353 O O . GLY A 1 180 ? 5.070 -1.826 7.128 1.00 94.44 180 GLY A O 1
ATOM 1354 N N . TYR A 1 181 ? 5.642 -2.180 4.986 1.00 96.50 181 TYR A N 1
ATOM 1355 C CA . TYR A 1 181 ? 5.016 -0.960 4.483 1.00 96.50 181 TYR A CA 1
ATOM 1356 C C . TYR A 1 181 ? 3.590 -1.237 4.010 1.00 96.50 181 TYR A C 1
ATOM 1358 O O . TYR A 1 181 ? 3.319 -2.195 3.286 1.00 96.50 181 TYR A O 1
ATOM 1366 N N . ILE A 1 182 ? 2.694 -0.318 4.347 1.00 95.00 182 ILE A N 1
ATOM 1367 C CA . ILE A 1 182 ? 1.327 -0.253 3.845 1.00 95.00 182 ILE A CA 1
ATOM 1368 C C . ILE A 1 182 ? 1.326 0.685 2.639 1.00 95.00 182 ILE A C 1
ATOM 1370 O O . ILE A 1 182 ? 1.659 1.864 2.756 1.00 95.00 182 ILE A O 1
ATOM 1374 N N . VAL A 1 183 ? 0.964 0.171 1.465 1.00 96.00 183 VAL A N 1
ATOM 1375 C CA . VAL A 1 183 ? 0.863 0.980 0.242 1.00 96.00 183 VAL A CA 1
ATOM 1376 C C . VAL A 1 183 ? -0.421 1.804 0.305 1.00 96.00 183 VAL A C 1
ATOM 1378 O O . VAL A 1 183 ? -1.514 1.248 0.269 1.00 96.00 183 VAL A O 1
ATOM 1381 N N . THR A 1 184 ? -0.293 3.126 0.401 1.00 93.88 184 THR A N 1
ATOM 1382 C CA . THR A 1 184 ? -1.435 4.051 0.500 1.00 93.88 184 THR A CA 1
ATOM 1383 C C . THR A 1 184 ? -1.886 4.572 -0.856 1.00 93.88 184 THR A C 1
ATOM 1385 O O . THR A 1 184 ? -3.043 4.952 -1.023 1.00 93.88 184 THR A O 1
ATOM 1388 N N . PHE A 1 185 ? -0.987 4.592 -1.839 1.00 93.94 185 PHE A N 1
ATOM 1389 C CA . PHE A 1 185 ? -1.297 4.978 -3.209 1.00 93.94 185 PHE A CA 1
ATOM 1390 C C . PHE A 1 185 ? -0.334 4.299 -4.175 1.00 93.94 185 PHE A C 1
ATOM 1392 O O . PHE A 1 185 ? 0.862 4.183 -3.909 1.00 93.94 185 PHE A O 1
ATOM 1399 N N . SER A 1 186 ? -0.840 3.896 -5.335 1.00 94.62 186 SER A N 1
ATOM 1400 C CA . SER A 1 186 ? -0.006 3.387 -6.416 1.00 94.62 186 SER A CA 1
ATOM 1401 C C . SER A 1 186 ? -0.608 3.777 -7.759 1.00 94.62 186 SER A C 1
ATOM 1403 O O . SER A 1 186 ? -1.820 3.701 -7.943 1.00 94.62 186 SER A O 1
ATOM 1405 N N . ASN A 1 187 ? 0.233 4.209 -8.694 1.00 93.44 187 ASN A N 1
ATOM 1406 C CA . ASN A 1 187 ? -0.166 4.534 -10.053 1.00 93.44 187 ASN A CA 1
ATOM 1407 C C . ASN A 1 187 ? 0.868 3.976 -11.029 1.00 93.44 187 ASN A C 1
ATOM 1409 O O . ASN A 1 187 ? 1.980 4.492 -11.153 1.00 93.44 187 ASN A O 1
ATOM 1413 N N . ARG A 1 188 ? 0.478 2.911 -11.732 1.00 92.56 188 ARG A N 1
ATOM 1414 C CA . ARG A 1 188 ? 1.338 2.216 -12.693 1.00 92.56 188 ARG A CA 1
ATOM 1415 C C . ARG A 1 188 ? 1.645 3.061 -13.932 1.00 92.56 188 ARG A C 1
ATOM 1417 O O . ARG A 1 188 ? 2.720 2.910 -14.494 1.00 92.56 188 ARG A O 1
ATOM 1424 N N . ILE A 1 189 ? 0.741 3.959 -14.334 1.00 90.50 189 ILE A N 1
ATOM 1425 C CA . ILE A 1 189 ? 0.924 4.824 -15.512 1.00 90.50 189 ILE A CA 1
ATOM 1426 C C . ILE A 1 189 ? 2.035 5.843 -15.249 1.00 90.50 189 ILE A C 1
ATOM 1428 O O . ILE A 1 189 ? 2.878 6.074 -16.109 1.00 90.50 189 ILE A O 1
ATOM 1432 N N . THR A 1 190 ? 2.058 6.438 -14.053 1.00 93.06 190 THR A N 1
ATOM 1433 C CA . THR A 1 190 ? 3.086 7.420 -13.667 1.00 93.06 190 THR A CA 1
ATOM 1434 C C . THR A 1 190 ? 4.313 6.791 -13.009 1.00 93.06 190 THR A C 1
ATOM 1436 O O . THR A 1 190 ? 5.269 7.503 -12.711 1.00 93.06 190 THR A O 1
ATOM 1439 N N . GLY A 1 191 ? 4.287 5.482 -12.737 1.00 94.62 191 GLY A N 1
ATOM 1440 C CA . GLY A 1 191 ? 5.352 4.777 -12.024 1.00 94.62 191 GLY A CA 1
ATOM 1441 C C . GLY A 1 191 ? 5.510 5.227 -10.569 1.00 94.62 191 GLY A C 1
ATOM 1442 O O . GLY A 1 191 ? 6.610 5.171 -10.031 1.00 94.62 191 GLY A O 1
ATOM 1443 N N . THR A 1 192 ? 4.444 5.719 -9.932 1.00 96.69 192 THR A N 1
ATOM 1444 C CA . THR A 1 192 ? 4.509 6.299 -8.580 1.00 96.69 192 THR A CA 1
ATOM 1445 C C . THR A 1 192 ? 3.918 5.353 -7.542 1.00 96.69 192 THR A C 1
ATOM 1447 O O . THR A 1 192 ? 2.809 4.851 -7.725 1.00 96.69 192 THR A O 1
ATOM 1450 N N . ILE A 1 193 ? 4.617 5.153 -6.425 1.00 97.56 193 ILE A N 1
ATOM 1451 C CA . ILE A 1 193 ? 4.125 4.394 -5.269 1.00 97.56 193 ILE A CA 1
ATOM 1452 C C . ILE A 1 193 ? 4.350 5.225 -4.004 1.00 97.56 193 ILE A C 1
ATOM 1454 O O . ILE A 1 193 ? 5.454 5.711 -3.760 1.00 97.56 193 ILE A O 1
ATOM 1458 N N . LEU A 1 194 ? 3.303 5.379 -3.194 1.00 96.50 194 LEU A N 1
ATOM 1459 C CA . LEU A 1 194 ? 3.374 5.932 -1.845 1.00 96.50 194 LEU A CA 1
ATOM 1460 C C . LEU A 1 194 ? 3.093 4.817 -0.850 1.00 96.50 194 LEU A C 1
ATOM 1462 O O . LEU A 1 194 ? 2.097 4.099 -0.964 1.00 96.50 194 LEU A O 1
ATOM 1466 N N . ALA A 1 195 ? 3.975 4.684 0.127 1.00 96.94 195 ALA A N 1
ATOM 1467 C CA . ALA A 1 195 ? 3.856 3.668 1.150 1.00 96.94 195 ALA A CA 1
ATOM 1468 C C . ALA A 1 195 ? 4.246 4.228 2.514 1.00 96.94 195 ALA A C 1
ATOM 1470 O O . ALA A 1 195 ? 5.073 5.132 2.617 1.00 96.94 195 ALA A O 1
ATOM 1471 N N . GLU A 1 196 ? 3.648 3.696 3.569 1.00 96.00 196 GLU A N 1
ATOM 1472 C CA . GLU A 1 196 ? 3.836 4.165 4.935 1.00 96.00 196 GLU A CA 1
ATOM 1473 C C . GLU A 1 196 ? 4.167 2.989 5.852 1.00 96.00 196 GLU A C 1
ATOM 1475 O O . GLU A 1 196 ? 3.565 1.925 5.749 1.00 96.00 196 GLU A O 1
ATOM 1480 N N . LYS A 1 197 ? 5.113 3.182 6.768 1.00 95.31 197 LYS A N 1
ATOM 1481 C CA . LYS A 1 197 ? 5.467 2.209 7.804 1.00 95.31 197 LYS A CA 1
ATOM 1482 C C . LYS A 1 197 ? 5.397 2.874 9.172 1.00 95.31 197 LYS A C 1
ATOM 1484 O O . LYS A 1 197 ? 5.914 3.980 9.345 1.00 95.31 197 LYS A O 1
ATOM 1489 N N . ALA A 1 198 ? 4.757 2.222 10.140 1.00 90.94 198 ALA A N 1
ATOM 1490 C CA . ALA A 1 198 ? 4.730 2.715 11.513 1.00 90.94 198 ALA A CA 1
ATOM 1491 C C . ALA A 1 198 ? 6.160 2.774 12.071 1.00 90.94 198 ALA A C 1
ATOM 1493 O O . ALA A 1 198 ? 6.956 1.854 11.876 1.00 90.94 198 ALA A O 1
ATOM 1494 N N . ILE A 1 199 ? 6.509 3.877 12.732 1.00 86.94 199 ILE A N 1
ATOM 1495 C CA . ILE A 1 199 ? 7.803 3.982 13.401 1.00 86.94 199 ILE A CA 1
ATOM 1496 C C . ILE A 1 199 ? 7.673 3.340 14.776 1.00 86.94 199 ILE A C 1
ATOM 1498 O O . ILE A 1 199 ? 6.982 3.873 15.641 1.00 86.94 199 ILE A O 1
ATOM 1502 N N . GLU A 1 200 ? 8.399 2.247 14.992 1.00 78.88 200 GLU A N 1
ATOM 1503 C CA . GLU A 1 200 ? 8.571 1.677 16.326 1.00 78.88 200 GLU A CA 1
ATOM 1504 C C . GLU A 1 200 ? 9.332 2.673 17.207 1.00 78.88 200 GLU A C 1
ATOM 1506 O O . GLU A 1 200 ? 10.511 2.985 16.993 1.00 78.88 200 GLU A O 1
ATOM 1511 N N . LEU A 1 201 ? 8.631 3.224 18.192 1.00 74.88 201 LEU A N 1
ATOM 1512 C CA . LEU A 1 201 ? 9.245 3.982 19.266 1.00 74.88 201 LEU A CA 1
ATOM 1513 C C . LEU A 1 201 ? 9.697 3.013 20.359 1.00 74.88 201 LEU A C 1
ATOM 1515 O O . LEU A 1 201 ? 9.132 1.943 20.540 1.00 74.88 201 LEU A O 1
ATOM 1519 N N . SER A 1 202 ? 10.722 3.392 21.123 1.00 75.50 202 SER A N 1
ATOM 1520 C CA . SER A 1 202 ? 10.996 2.672 22.366 1.00 75.50 202 SER A CA 1
ATOM 1521 C C . SER A 1 202 ? 9.820 2.857 23.329 1.00 75.50 202 SER A C 1
ATOM 1523 O O . SER A 1 202 ? 9.254 3.947 23.373 1.00 75.50 202 SER A O 1
ATOM 1525 N N . LEU A 1 203 ? 9.523 1.848 24.155 1.00 69.56 203 LEU A N 1
ATOM 1526 C CA . LEU A 1 203 ? 8.416 1.855 25.129 1.00 69.56 203 LEU A CA 1
ATOM 1527 C C . LEU A 1 203 ? 8.316 3.173 25.923 1.00 69.56 203 LEU A C 1
ATOM 1529 O O . LEU A 1 203 ? 7.246 3.747 26.081 1.00 69.56 203 LEU A O 1
ATOM 1533 N N . MET A 1 204 ? 9.454 3.709 26.379 1.00 64.19 204 MET A N 1
ATOM 1534 C CA . MET A 1 204 ? 9.487 5.000 27.076 1.00 64.19 204 MET A CA 1
ATOM 1535 C C . MET A 1 204 ? 9.056 6.170 26.181 1.00 64.19 204 MET A C 1
ATOM 1537 O O . MET A 1 204 ? 8.327 7.042 26.634 1.00 64.19 204 MET A O 1
ATOM 1541 N N . LYS A 1 205 ? 9.487 6.219 24.916 1.00 67.88 205 LYS A N 1
ATOM 1542 C CA . LYS A 1 205 ? 9.078 7.271 23.969 1.00 67.88 205 LYS A CA 1
ATOM 1543 C C . LYS A 1 205 ? 7.611 7.145 23.576 1.00 67.88 205 LYS A C 1
ATOM 1545 O O . LYS A 1 205 ? 6.978 8.169 23.357 1.00 67.88 205 LYS A O 1
ATOM 1550 N N . GLU A 1 206 ? 7.100 5.924 23.509 1.00 60.22 206 GLU A N 1
ATOM 1551 C CA . GLU A 1 206 ? 5.691 5.625 23.272 1.00 60.22 206 GLU A CA 1
ATOM 1552 C C . GLU A 1 206 ? 4.824 6.120 24.439 1.00 60.22 206 GLU A C 1
ATOM 1554 O O . GLU A 1 206 ? 3.939 6.941 24.230 1.00 60.22 206 GLU A O 1
ATOM 1559 N N . LEU A 1 207 ? 5.189 5.784 25.682 1.00 62.25 207 LEU A N 1
ATOM 1560 C CA . LEU A 1 207 ? 4.549 6.308 26.898 1.00 62.25 207 LEU A CA 1
ATOM 1561 C C . LEU A 1 207 ? 4.548 7.845 26.955 1.00 62.25 207 LEU A C 1
ATOM 1563 O O . LEU A 1 207 ? 3.542 8.462 27.306 1.00 62.25 207 LEU A O 1
ATOM 1567 N N . TRP A 1 208 ? 5.665 8.481 26.590 1.00 64.81 208 TRP A N 1
ATOM 1568 C CA . TRP A 1 208 ? 5.754 9.943 26.515 1.00 64.81 208 TRP A CA 1
ATOM 1569 C C . TRP A 1 208 ? 4.891 10.534 25.390 1.00 64.81 208 TRP A C 1
ATOM 1571 O O . TRP A 1 208 ? 4.275 11.587 25.581 1.00 64.81 208 TRP A O 1
ATOM 1581 N N . ALA A 1 209 ? 4.835 9.878 24.230 1.00 60.53 209 ALA A N 1
ATOM 1582 C CA . ALA A 1 209 ? 4.009 10.281 23.094 1.00 60.53 209 ALA A CA 1
ATOM 1583 C C . ALA A 1 209 ? 2.506 10.160 23.409 1.00 60.53 209 ALA A C 1
ATOM 1585 O O . ALA A 1 209 ? 1.737 11.072 23.096 1.00 60.53 209 ALA A O 1
ATOM 1586 N N . ASP A 1 210 ? 2.102 9.099 24.107 1.00 57.06 210 ASP A N 1
ATOM 1587 C CA . ASP A 1 210 ? 0.727 8.886 24.561 1.00 57.06 210 ASP A CA 1
ATOM 1588 C C . ASP A 1 210 ? 0.306 9.916 25.610 1.00 57.06 210 ASP A C 1
ATOM 1590 O O . ASP A 1 210 ? -0.765 10.523 25.496 1.00 57.06 210 ASP A O 1
ATOM 1594 N N . ALA A 1 211 ? 1.184 10.208 26.574 1.00 58.97 211 ALA A N 1
ATOM 1595 C CA . ALA A 1 211 ? 0.949 11.236 27.585 1.00 58.97 211 ALA A CA 1
ATOM 1596 C C . ALA A 1 211 ? 0.795 12.650 26.988 1.00 58.97 211 ALA A C 1
ATOM 1598 O O . ALA A 1 211 ? 0.155 13.511 27.592 1.00 58.97 211 ALA A O 1
ATOM 1599 N N . THR A 1 212 ? 1.355 12.908 25.799 1.00 58.72 212 THR A N 1
ATOM 1600 C CA . THR A 1 212 ? 1.333 14.229 25.139 1.00 58.72 212 THR A CA 1
ATOM 1601 C C . THR A 1 212 ? 0.296 14.374 24.014 1.00 58.72 212 THR A C 1
ATOM 1603 O O . THR A 1 212 ? 0.271 15.411 23.346 1.00 58.72 212 THR A O 1
ATOM 1606 N N . ALA A 1 213 ? -0.642 13.422 23.920 1.00 52.47 213 ALA A N 1
ATOM 1607 C CA . ALA A 1 213 ? -1.746 13.306 22.959 1.00 52.47 213 ALA A CA 1
ATOM 1608 C C . ALA A 1 213 ? -1.361 12.716 21.593 1.00 52.47 213 ALA A C 1
ATOM 1610 O O . ALA A 1 213 ? -0.771 13.408 20.768 1.00 52.47 213 ALA A O 1
ATOM 1611 N N . ARG A 1 214 ? -1.821 11.472 21.352 1.00 55.03 214 ARG A N 1
ATOM 1612 C CA . ARG A 1 214 ? -1.912 10.735 20.068 1.00 55.03 214 ARG A CA 1
ATOM 1613 C C . ARG A 1 214 ? -0.985 11.269 18.986 1.00 55.03 214 ARG A C 1
ATOM 1615 O O . ARG A 1 214 ? -1.405 11.916 18.023 1.00 55.03 214 ARG A O 1
ATOM 1622 N N . ILE A 1 215 ? 0.289 10.997 19.188 1.00 62.78 215 ILE A N 1
ATOM 1623 C CA . ILE A 1 215 ? 1.312 11.324 18.227 1.00 62.78 215 ILE A CA 1
ATOM 1624 C C . ILE A 1 215 ? 1.545 10.096 17.354 1.00 62.78 215 ILE A C 1
ATOM 1626 O O . ILE A 1 215 ? 2.266 9.176 17.726 1.00 62.78 215 ILE A O 1
ATOM 1630 N N . GLU A 1 216 ? 0.960 10.098 16.163 1.00 73.62 216 GLU A N 1
ATOM 1631 C CA . GLU A 1 216 ? 1.295 9.100 15.153 1.00 73.62 216 GLU A CA 1
ATOM 1632 C C . GLU A 1 216 ? 2.641 9.457 14.516 1.00 73.62 216 GLU A C 1
ATOM 1634 O O . GLU A 1 216 ? 2.820 10.555 13.974 1.00 73.62 216 GLU A O 1
ATOM 1639 N N . HIS A 1 217 ? 3.589 8.525 14.595 1.00 84.00 217 HIS A N 1
ATOM 1640 C CA . HIS A 1 217 ? 4.878 8.605 13.925 1.00 84.00 217 HIS A CA 1
ATOM 1641 C C . HIS A 1 217 ? 4.940 7.563 12.816 1.00 84.00 217 HIS A C 1
ATOM 1643 O O . HIS A 1 217 ? 4.864 6.362 13.072 1.00 84.00 217 HIS A O 1
ATOM 1649 N N . LYS A 1 218 ? 5.132 8.024 11.583 1.00 92.62 218 LYS A N 1
ATOM 1650 C CA . LYS A 1 218 ? 5.223 7.141 10.422 1.00 92.62 218 LYS A CA 1
ATOM 1651 C C . LYS A 1 218 ? 6.370 7.529 9.504 1.00 92.62 218 LYS A C 1
ATOM 1653 O O . LYS A 1 218 ? 6.764 8.694 9.415 1.00 92.62 218 LYS A O 1
ATOM 1658 N N . LEU A 1 219 ? 6.925 6.527 8.844 1.00 94.62 219 LEU A N 1
ATOM 1659 C CA . LEU A 1 219 ? 7.902 6.662 7.782 1.00 94.62 219 LEU A CA 1
ATOM 1660 C C . LEU A 1 219 ? 7.157 6.549 6.453 1.00 94.62 219 LEU A C 1
ATOM 1662 O O . LEU A 1 219 ? 6.700 5.470 6.092 1.00 94.62 219 LEU A O 1
ATOM 1666 N N . ALA A 1 220 ? 7.026 7.664 5.743 1.00 95.12 220 ALA A N 1
ATOM 1667 C CA . ALA A 1 220 ? 6.463 7.704 4.403 1.00 95.12 220 ALA A CA 1
ATOM 1668 C C . ALA A 1 220 ? 7.586 7.540 3.370 1.00 95.12 220 ALA A C 1
ATOM 1670 O O . ALA A 1 220 ? 8.567 8.287 3.391 1.00 95.12 220 ALA A O 1
ATOM 1671 N N . ALA A 1 221 ? 7.432 6.581 2.465 1.00 97.00 221 ALA A N 1
ATOM 1672 C CA . ALA A 1 221 ? 8.296 6.353 1.318 1.00 97.00 221 ALA A CA 1
ATOM 1673 C C . ALA A 1 221 ? 7.551 6.707 0.025 1.00 97.00 221 ALA A C 1
ATOM 1675 O O . ALA A 1 221 ? 6.385 6.354 -0.157 1.00 97.00 221 ALA A O 1
ATOM 1676 N N . THR A 1 222 ? 8.230 7.401 -0.880 1.00 97.25 222 THR A N 1
ATOM 1677 C CA . THR A 1 222 ? 7.747 7.695 -2.230 1.00 97.25 222 THR A CA 1
ATOM 1678 C C . THR A 1 222 ? 8.735 7.123 -3.227 1.00 97.25 222 THR A C 1
ATOM 1680 O O . THR A 1 222 ? 9.907 7.504 -3.220 1.00 97.25 222 THR A O 1
ATOM 1683 N N . LEU A 1 223 ? 8.258 6.197 -4.053 1.00 98.06 223 LEU A N 1
ATOM 1684 C CA . LEU A 1 223 ? 9.023 5.571 -5.119 1.00 98.06 223 LEU A CA 1
ATOM 1685 C C . LEU A 1 223 ? 8.522 6.126 -6.454 1.00 98.06 223 LEU A C 1
ATOM 1687 O O . LEU A 1 223 ? 7.320 6.114 -6.719 1.00 98.06 223 LEU A O 1
ATOM 1691 N N . GLU A 1 224 ? 9.442 6.599 -7.286 1.00 97.75 224 GLU A N 1
ATOM 1692 C CA . GLU A 1 224 ? 9.191 6.987 -8.673 1.00 97.75 224 GLU A CA 1
ATOM 1693 C C . GLU A 1 224 ? 10.015 6.095 -9.597 1.00 97.75 224 GLU A C 1
ATOM 1695 O O . GLU A 1 224 ? 11.235 6.016 -9.461 1.00 97.75 224 GLU A O 1
ATOM 1700 N N . ILE A 1 225 ? 9.352 5.448 -10.548 1.00 97.94 225 ILE A N 1
ATOM 1701 C CA . ILE A 1 225 ? 9.965 4.570 -11.542 1.00 97.94 225 ILE A CA 1
ATOM 1702 C C . ILE A 1 225 ? 9.802 5.233 -12.904 1.00 97.94 225 ILE A C 1
ATOM 1704 O O . ILE A 1 225 ? 8.680 5.472 -13.354 1.00 97.94 225 ILE A O 1
ATOM 1708 N N . LYS A 1 226 ? 10.919 5.540 -13.561 1.00 96.94 226 LYS A N 1
ATOM 1709 C CA . LYS A 1 226 ? 10.943 6.179 -14.882 1.00 96.94 226 LYS A CA 1
ATOM 1710 C C . LYS A 1 226 ? 11.624 5.264 -15.884 1.00 96.94 226 LYS A C 1
ATOM 1712 O O . LYS A 1 226 ? 12.606 4.604 -15.563 1.00 96.94 226 LYS A O 1
ATOM 1717 N N . ASN A 1 227 ? 11.105 5.238 -17.107 1.00 95.88 227 ASN A N 1
ATOM 1718 C CA . ASN A 1 227 ? 11.794 4.587 -18.213 1.00 95.88 227 ASN A CA 1
ATOM 1719 C C . ASN A 1 227 ? 12.946 5.486 -18.675 1.00 95.88 227 ASN A C 1
ATOM 1721 O O . ASN A 1 227 ? 12.715 6.653 -18.994 1.00 95.88 227 ASN A O 1
ATOM 1725 N N . ASN A 1 228 ? 14.158 4.946 -18.724 1.00 93.19 228 ASN A N 1
ATOM 1726 C CA . ASN A 1 228 ? 15.337 5.635 -19.217 1.00 93.19 228 ASN A CA 1
ATOM 1727 C C . ASN A 1 228 ? 16.061 4.738 -20.228 1.00 93.19 228 ASN A C 1
ATOM 1729 O O . ASN A 1 228 ? 16.868 3.892 -19.864 1.00 93.19 228 ASN A O 1
ATOM 1733 N N . ASN A 1 229 ? 15.743 4.909 -21.515 1.00 87.44 229 ASN A N 1
ATOM 1734 C CA . ASN A 1 229 ? 16.473 4.313 -22.641 1.00 87.44 229 ASN A CA 1
ATOM 1735 C C . ASN A 1 229 ? 16.792 2.807 -22.499 1.00 87.44 229 ASN A C 1
ATOM 1737 O O . ASN A 1 229 ? 17.901 2.372 -22.804 1.00 87.44 229 ASN A O 1
ATOM 1741 N N . GLY A 1 230 ? 15.815 2.005 -22.062 1.00 85.38 230 GLY A N 1
ATOM 1742 C CA . GLY A 1 230 ? 15.945 0.543 -21.982 1.00 85.38 230 GLY A CA 1
ATOM 1743 C C . GLY A 1 230 ? 16.284 -0.009 -20.595 1.00 85.38 230 GLY A C 1
ATOM 1744 O O . GLY A 1 230 ? 16.344 -1.224 -20.433 1.00 85.38 230 GLY A O 1
ATOM 1745 N N . PHE A 1 231 ? 16.446 0.850 -19.590 1.00 92.88 231 PHE A N 1
ATOM 1746 C CA . PHE A 1 231 ? 16.440 0.467 -18.179 1.00 92.88 231 PHE A CA 1
ATOM 1747 C C . PHE A 1 231 ? 15.428 1.314 -17.401 1.00 92.88 231 PHE A C 1
ATOM 1749 O O . PHE A 1 231 ? 14.935 2.339 -17.879 1.00 92.88 231 PHE A O 1
ATOM 1756 N N . SER A 1 232 ? 15.095 0.871 -16.195 1.00 96.38 232 SER A N 1
ATOM 1757 C CA . SER A 1 232 ? 14.216 1.598 -15.284 1.00 96.38 232 SER A CA 1
ATOM 1758 C C . SER A 1 232 ? 15.039 2.329 -14.232 1.00 96.38 232 SER A C 1
ATOM 1760 O O . SER A 1 232 ? 15.831 1.713 -13.520 1.00 96.38 232 SER A O 1
ATOM 1762 N N . GLU A 1 233 ? 14.831 3.636 -14.107 1.00 96.94 233 GLU A N 1
ATOM 1763 C CA . GLU A 1 233 ? 15.389 4.452 -13.030 1.00 96.94 233 GLU A CA 1
ATOM 1764 C C . GLU A 1 233 ? 14.406 4.462 -11.852 1.00 96.94 233 GLU A C 1
ATOM 1766 O O . GLU A 1 233 ? 13.300 4.999 -11.957 1.00 96.94 233 GLU A O 1
ATOM 1771 N N . LEU A 1 234 ? 14.813 3.880 -10.723 1.00 97.12 234 LEU A N 1
ATOM 1772 C CA . LEU A 1 234 ? 14.083 3.914 -9.460 1.00 97.12 234 LEU A CA 1
ATOM 1773 C C . LEU A 1 234 ? 14.626 5.040 -8.573 1.00 97.12 234 LEU A C 1
ATOM 1775 O O . LEU A 1 234 ? 15.783 5.018 -8.154 1.00 97.12 234 LEU A O 1
ATOM 1779 N N . ASN A 1 235 ? 13.763 5.990 -8.229 1.00 97.25 235 ASN A N 1
ATOM 1780 C CA . ASN A 1 235 ? 14.024 7.050 -7.262 1.00 97.25 235 ASN A CA 1
ATOM 1781 C C . ASN A 1 235 ? 13.214 6.788 -5.987 1.00 97.25 235 ASN A C 1
ATOM 1783 O O . ASN A 1 235 ? 11.988 6.763 -6.033 1.00 97.25 235 ASN A O 1
ATOM 1787 N N . VAL A 1 236 ? 13.880 6.630 -4.843 1.00 97.19 236 VAL A N 1
ATOM 1788 C CA . VAL A 1 236 ? 13.234 6.433 -3.536 1.00 97.19 236 VAL A CA 1
ATOM 1789 C C . VAL A 1 236 ? 13.485 7.647 -2.653 1.00 97.19 236 VAL A C 1
ATOM 1791 O O . VAL A 1 236 ? 14.628 8.056 -2.444 1.00 97.19 236 VAL A O 1
ATOM 1794 N N . THR A 1 237 ? 12.416 8.222 -2.110 1.00 96.00 237 THR A N 1
ATOM 1795 C CA . THR A 1 237 ? 12.484 9.339 -1.162 1.00 96.00 237 THR A CA 1
ATOM 1796 C C . THR A 1 237 ? 11.745 9.006 0.122 1.00 96.00 237 THR A C 1
ATOM 1798 O O . THR A 1 237 ? 10.701 8.358 0.106 1.00 96.00 237 THR A O 1
ATOM 1801 N N . GLY A 1 238 ? 12.313 9.429 1.250 1.00 94.88 238 GLY A N 1
ATOM 1802 C CA . GLY A 1 238 ? 11.794 9.132 2.578 1.00 94.88 238 GLY A CA 1
ATOM 1803 C C . GLY A 1 238 ? 11.479 10.381 3.379 1.00 94.88 238 GLY A C 1
ATOM 1804 O O . GLY A 1 238 ? 12.284 11.316 3.436 1.00 94.88 238 GLY A O 1
ATOM 1805 N N . PHE A 1 239 ? 10.351 10.355 4.081 1.00 93.50 239 PHE A N 1
ATOM 1806 C CA . PHE A 1 239 ? 9.956 11.388 5.023 1.00 93.50 239 PHE A CA 1
ATOM 1807 C C . PHE A 1 239 ? 9.475 10.781 6.334 1.00 93.50 239 PHE A C 1
ATOM 1809 O O . PHE A 1 239 ? 8.709 9.823 6.359 1.00 93.50 239 PHE A O 1
ATOM 1816 N N . ARG A 1 240 ? 9.886 11.387 7.441 1.00 91.19 240 ARG A N 1
ATOM 1817 C CA . ARG A 1 240 ? 9.277 11.153 8.744 1.00 91.19 240 ARG A CA 1
ATOM 1818 C C . ARG A 1 240 ? 8.093 12.088 8.875 1.00 91.19 240 ARG A C 1
ATOM 1820 O O . ARG A 1 240 ? 8.252 13.308 8.806 1.00 91.19 240 ARG A O 1
ATOM 1827 N N . GLU A 1 241 ? 6.924 11.512 9.070 1.00 88.88 241 GLU A N 1
ATOM 1828 C CA . GLU A 1 241 ? 5.700 12.257 9.301 1.00 88.88 241 GLU A CA 1
ATOM 1829 C C . GLU A 1 241 ? 5.275 12.103 10.758 1.00 88.88 241 GLU A C 1
ATOM 1831 O O . GLU A 1 241 ? 5.361 11.027 11.355 1.00 88.88 241 GLU A O 1
ATOM 1836 N N . HIS A 1 242 ? 4.872 13.226 11.339 1.00 84.00 242 HIS A N 1
ATOM 1837 C CA . HIS A 1 242 ? 4.428 13.331 12.716 1.00 84.00 242 HIS A CA 1
ATOM 1838 C C . HIS A 1 242 ? 3.176 14.196 12.770 1.00 84.00 242 HIS A C 1
ATOM 1840 O O . HIS A 1 242 ? 3.188 15.337 12.300 1.00 84.00 242 HIS A O 1
ATOM 1846 N N . THR A 1 243 ? 2.106 13.674 13.359 1.00 80.19 243 THR A N 1
ATOM 1847 C CA . THR A 1 243 ? 0.864 14.431 13.534 1.00 80.19 243 THR A CA 1
ATOM 1848 C C . THR A 1 243 ? 0.793 14.981 14.954 1.00 80.19 243 THR A C 1
ATOM 1850 O O . THR A 1 243 ? 0.656 14.223 15.906 1.00 80.19 243 THR A O 1
ATOM 1853 N N . GLN A 1 244 ? 0.835 16.308 15.104 1.00 78.62 244 GLN A N 1
ATOM 1854 C CA . GLN A 1 244 ? 0.692 16.988 16.394 1.00 78.62 244 GLN A CA 1
ATOM 1855 C C . GLN A 1 244 ? -0.458 17.990 16.339 1.00 78.62 244 GLN A C 1
ATOM 1857 O O . GLN A 1 244 ? -0.447 18.909 15.521 1.00 78.62 244 GLN A O 1
ATOM 1862 N N . LYS A 1 245 ? -1.461 17.858 17.217 1.00 79.94 245 LYS A N 1
ATOM 1863 C CA . LYS A 1 245 ? -2.581 18.822 17.322 1.00 79.94 245 LYS A CA 1
ATOM 1864 C C . LYS A 1 245 ? -3.235 19.148 15.961 1.00 79.94 245 LYS A C 1
ATOM 1866 O O . LYS A 1 245 ? -3.520 20.309 15.666 1.00 79.94 245 LYS A O 1
ATOM 1871 N N . LYS A 1 246 ? -3.463 18.126 15.122 1.00 78.06 246 LYS A N 1
ATOM 1872 C CA . LYS A 1 246 ? -4.007 18.237 13.745 1.00 78.06 246 LYS A CA 1
ATOM 1873 C C . LYS A 1 246 ? -3.092 18.942 12.730 1.00 78.06 246 LYS A C 1
ATOM 1875 O O . LYS A 1 246 ? -3.544 19.286 11.640 1.00 78.06 246 LYS A O 1
ATOM 1880 N N . ARG A 1 247 ? -1.822 19.181 13.063 1.00 78.50 247 ARG A N 1
ATOM 1881 C CA . ARG A 1 247 ? -0.794 19.636 12.122 1.00 78.50 247 ARG A CA 1
ATOM 1882 C C . ARG A 1 247 ? 0.112 18.459 11.788 1.00 78.50 247 ARG A C 1
ATOM 1884 O O . ARG A 1 247 ? 0.661 17.833 12.687 1.00 78.50 247 ARG A O 1
ATOM 1891 N N . GLN A 1 248 ? 0.253 18.174 10.502 1.00 82.31 248 GLN A N 1
ATOM 1892 C CA . GLN A 1 248 ? 1.196 17.183 10.001 1.00 82.31 248 GLN A CA 1
ATOM 1893 C C . GLN A 1 248 ? 2.535 17.880 9.768 1.00 82.31 248 GLN A C 1
ATOM 1895 O O . GLN A 1 248 ? 2.619 18.850 9.014 1.00 82.31 248 GLN A O 1
ATOM 1900 N N . VAL A 1 249 ? 3.571 17.408 10.448 1.00 83.25 249 VAL A N 1
ATOM 1901 C CA . VAL A 1 249 ? 4.950 17.844 10.255 1.00 83.25 249 VAL A CA 1
ATOM 1902 C C . VAL A 1 249 ? 5.651 16.769 9.440 1.00 83.25 249 VAL A C 1
ATOM 1904 O O . VAL A 1 249 ? 5.667 15.604 9.833 1.00 83.25 249 VAL A O 1
ATOM 1907 N N . LYS A 1 250 ? 6.213 17.167 8.298 1.00 88.62 250 LYS A 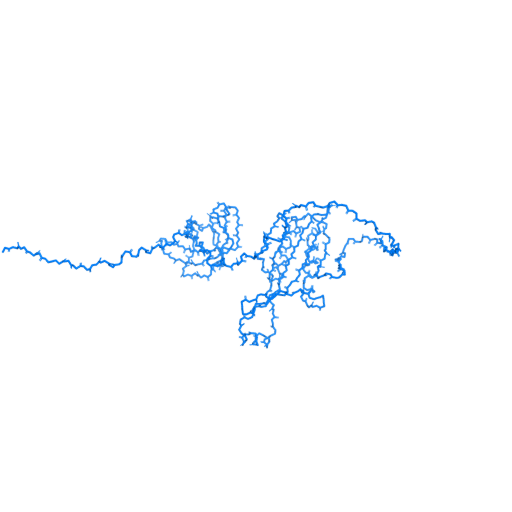N 1
ATOM 1908 C CA . LYS A 1 250 ? 6.931 16.289 7.376 1.00 88.62 250 LYS A CA 1
ATOM 1909 C C . LYS A 1 250 ? 8.396 16.697 7.354 1.00 88.62 250 LYS A C 1
ATOM 1911 O O . LYS A 1 250 ? 8.715 17.822 6.979 1.00 88.62 250 LYS A O 1
ATOM 1916 N N . LEU A 1 251 ? 9.272 15.797 7.785 1.00 87.25 251 LEU A N 1
ATOM 1917 C CA . LEU A 1 251 ? 10.715 16.016 7.831 1.00 87.25 251 LEU A CA 1
ATOM 1918 C C . LEU A 1 251 ? 11.406 15.027 6.892 1.00 87.25 251 LEU A 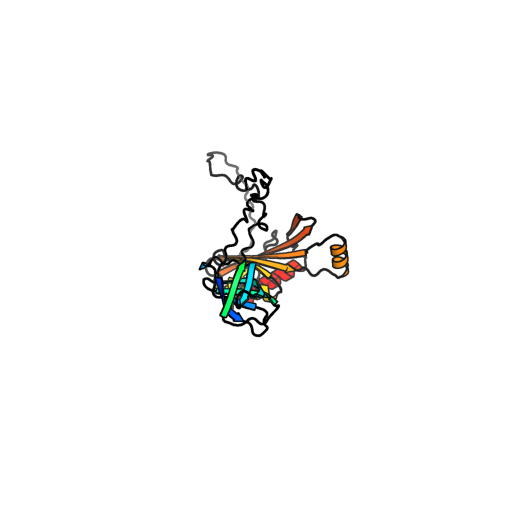C 1
ATOM 1920 O O . LEU A 1 251 ? 11.081 13.839 6.940 1.00 87.25 251 LEU A O 1
ATOM 1924 N N . PRO A 1 252 ? 12.351 15.464 6.046 1.00 92.25 252 PRO A N 1
ATOM 1925 C CA . PRO A 1 252 ? 13.114 14.539 5.220 1.00 92.25 252 PRO A CA 1
ATOM 1926 C C . PRO A 1 252 ? 13.916 13.577 6.102 1.00 92.25 252 PRO A C 1
ATOM 1928 O O . PRO A 1 252 ? 14.392 13.933 7.183 1.00 92.25 252 PRO A O 1
ATOM 1931 N N . VAL A 1 253 ? 14.054 12.336 5.644 1.00 92.19 253 VAL A N 1
ATOM 1932 C CA . VAL A 1 253 ? 14.884 11.337 6.319 1.00 92.19 253 VAL A CA 1
ATOM 1933 C C . VAL A 1 253 ? 16.362 11.714 6.162 1.00 92.19 253 VAL A C 1
ATOM 1935 O O . VAL A 1 253 ? 16.863 11.842 5.045 1.00 92.19 253 VAL A O 1
ATOM 1938 N N . ALA A 1 254 ? 17.059 11.896 7.287 1.00 89.81 254 ALA A N 1
ATOM 1939 C CA . ALA A 1 254 ? 18.492 12.193 7.313 1.00 89.81 254 ALA A CA 1
ATOM 1940 C C . ALA A 1 254 ? 19.322 10.966 6.901 1.00 89.81 254 ALA A C 1
ATOM 1942 O O . ALA A 1 254 ? 18.959 9.840 7.252 1.00 89.81 254 ALA A O 1
ATOM 1943 N N . ARG A 1 255 ? 20.439 11.171 6.193 1.00 89.44 255 ARG A N 1
ATOM 1944 C CA . ARG A 1 255 ? 21.246 10.093 5.579 1.00 89.44 255 ARG A CA 1
ATOM 1945 C C . ARG A 1 255 ? 21.857 9.136 6.595 1.00 89.44 255 ARG A C 1
ATOM 1947 O O . ARG A 1 255 ? 21.960 7.941 6.358 1.00 89.44 255 ARG A O 1
ATOM 1954 N N . GLU A 1 256 ? 22.239 9.669 7.740 1.00 89.31 256 GLU A N 1
ATOM 1955 C CA . GLU A 1 256 ? 22.822 8.945 8.862 1.00 89.31 256 GLU A CA 1
ATOM 1956 C C . GLU A 1 256 ? 21.772 8.218 9.723 1.00 89.31 256 GLU A C 1
ATOM 1958 O O . GLU A 1 256 ? 22.113 7.484 10.651 1.00 89.31 256 GLU A O 1
ATOM 1963 N N . SER A 1 257 ? 20.479 8.402 9.437 1.00 90.62 257 SER A N 1
ATOM 1964 C CA . SER A 1 257 ? 19.414 7.768 10.212 1.00 90.62 257 SER A CA 1
ATOM 1965 C C . SER A 1 257 ? 19.242 6.286 9.863 1.00 90.62 257 SER A C 1
ATOM 1967 O O . SER A 1 257 ? 19.505 5.848 8.744 1.00 90.62 257 SER A O 1
ATOM 1969 N N . LYS A 1 258 ? 18.729 5.500 10.822 1.00 93.50 258 LYS A N 1
ATOM 1970 C CA . LYS A 1 258 ? 18.305 4.109 10.578 1.00 93.50 258 LYS A CA 1
ATOM 1971 C C . LYS A 1 258 ? 17.328 4.024 9.397 1.00 93.50 258 LYS A C 1
ATOM 1973 O O . LYS A 1 258 ? 17.546 3.232 8.499 1.00 93.50 258 LYS A O 1
ATOM 1978 N N . TYR A 1 259 ? 16.342 4.917 9.340 1.00 93.38 259 TYR A N 1
ATOM 1979 C CA . TYR A 1 259 ? 15.326 4.914 8.283 1.00 93.38 259 TYR A CA 1
ATOM 1980 C C . TYR A 1 259 ? 15.898 5.124 6.877 1.00 93.38 259 TYR A C 1
ATOM 1982 O O . TYR A 1 259 ? 15.322 4.638 5.914 1.00 93.38 259 TYR A O 1
ATOM 1990 N N . TYR A 1 260 ? 17.012 5.850 6.733 1.00 94.56 260 TYR A N 1
ATOM 1991 C CA . TYR A 1 260 ? 17.669 5.970 5.431 1.00 94.56 260 TYR A CA 1
ATOM 1992 C C . TYR A 1 260 ? 18.262 4.634 4.990 1.00 94.56 260 TYR A C 1
ATOM 1994 O O . TYR A 1 260 ? 18.100 4.255 3.835 1.00 94.56 260 TYR A O 1
ATOM 2002 N N . ARG A 1 261 ? 18.895 3.903 5.918 1.00 94.25 261 ARG A N 1
ATOM 2003 C CA . ARG A 1 261 ? 19.409 2.552 5.660 1.00 94.25 261 ARG A CA 1
ATOM 2004 C C . ARG A 1 261 ? 18.283 1.604 5.261 1.00 94.25 261 ARG A C 1
ATOM 2006 O O . ARG A 1 261 ? 18.408 0.970 4.223 1.00 94.25 261 ARG A O 1
ATOM 2013 N N . ASP A 1 262 ? 17.161 1.630 5.979 1.00 95.00 262 ASP A N 1
ATOM 2014 C CA . ASP A 1 262 ? 15.975 0.831 5.639 1.00 95.00 262 ASP A CA 1
ATOM 2015 C C . ASP A 1 262 ? 15.494 1.117 4.194 1.00 95.00 262 ASP A C 1
ATOM 2017 O O . ASP A 1 262 ? 15.176 0.206 3.434 1.00 95.00 262 ASP A O 1
ATOM 2021 N N . LEU A 1 263 ? 15.489 2.385 3.758 1.00 96.25 263 LEU A N 1
ATOM 2022 C CA . LEU A 1 263 ? 15.107 2.753 2.385 1.00 96.25 263 LEU A CA 1
ATOM 2023 C C . LEU A 1 263 ? 16.137 2.313 1.333 1.00 96.25 263 LEU A C 1
ATOM 2025 O O . LEU A 1 263 ? 15.756 1.966 0.215 1.00 96.25 263 LEU A O 1
ATOM 2029 N N . VAL A 1 264 ? 17.430 2.330 1.671 1.00 96.31 264 VAL A N 1
ATOM 2030 C CA . VAL A 1 264 ? 18.500 1.820 0.799 1.00 96.31 264 VAL A CA 1
ATOM 2031 C C . VAL A 1 264 ? 18.381 0.306 0.641 1.00 96.31 264 VAL A C 1
ATOM 2033 O O . VAL A 1 264 ? 18.529 -0.197 -0.473 1.00 96.31 264 VAL A O 1
ATOM 2036 N N . GLU A 1 265 ? 18.078 -0.412 1.722 1.00 96.50 265 GLU A N 1
ATOM 2037 C CA . GLU A 1 265 ? 17.825 -1.855 1.703 1.00 96.50 265 GLU A CA 1
ATOM 2038 C C . GLU A 1 265 ? 16.628 -2.188 0.804 1.00 96.50 265 GLU A C 1
ATOM 2040 O O . GLU A 1 265 ? 16.745 -3.050 -0.063 1.00 96.50 265 GLU A O 1
ATOM 2045 N N . ILE A 1 266 ? 15.528 -1.432 0.902 1.00 97.50 266 ILE A N 1
ATOM 2046 C CA . ILE A 1 266 ? 14.365 -1.583 0.010 1.00 97.50 266 ILE A CA 1
ATOM 2047 C C . ILE A 1 266 ? 14.748 -1.354 -1.452 1.00 97.50 266 ILE A C 1
ATOM 2049 O O . ILE A 1 266 ? 14.437 -2.183 -2.303 1.00 97.50 266 ILE A O 1
ATOM 2053 N N . ALA A 1 267 ? 15.436 -0.252 -1.765 1.00 97.25 267 ALA A N 1
ATOM 2054 C CA . ALA A 1 267 ? 15.855 0.041 -3.136 1.00 97.25 267 ALA A CA 1
ATOM 2055 C C . ALA A 1 267 ? 16.771 -1.060 -3.700 1.00 97.25 267 ALA A C 1
ATOM 2057 O O . ALA A 1 267 ? 16.642 -1.443 -4.864 1.00 97.25 267 ALA A O 1
ATOM 2058 N N . SER A 1 268 ? 17.663 -1.593 -2.861 1.00 96.31 268 SER A N 1
ATOM 2059 C CA . SER A 1 268 ? 18.584 -2.674 -3.223 1.00 96.31 268 SER A CA 1
ATOM 2060 C C . SER A 1 268 ? 17.837 -3.986 -3.470 1.00 96.31 268 SER A C 1
ATOM 2062 O O . SER A 1 268 ? 18.060 -4.613 -4.500 1.00 96.31 268 SER A O 1
ATOM 2064 N N . ALA A 1 269 ? 16.892 -4.351 -2.599 1.00 97.31 269 ALA A N 1
ATOM 2065 C CA . ALA A 1 269 ? 16.068 -5.550 -2.752 1.00 97.31 269 ALA A CA 1
ATOM 2066 C C . ALA A 1 269 ? 15.173 -5.492 -4.002 1.00 97.31 269 ALA A C 1
ATOM 2068 O O . ALA A 1 269 ? 15.002 -6.499 -4.687 1.00 97.31 269 ALA A O 1
ATOM 2069 N N . ILE A 1 270 ? 14.630 -4.315 -4.339 1.00 97.38 270 ILE A N 1
ATOM 2070 C CA . ILE A 1 270 ? 13.870 -4.122 -5.585 1.00 97.38 270 ILE A CA 1
ATOM 2071 C C . ILE A 1 270 ? 14.781 -4.323 -6.794 1.00 97.38 270 ILE A C 1
ATOM 2073 O O . ILE A 1 270 ? 14.416 -5.049 -7.716 1.00 97.38 270 ILE A O 1
ATOM 2077 N N . LYS A 1 271 ? 15.965 -3.700 -6.787 1.00 96.31 271 LYS A N 1
ATOM 2078 C CA . LYS A 1 271 ? 16.943 -3.833 -7.871 1.00 96.31 271 LYS A CA 1
ATOM 2079 C C . LYS A 1 271 ? 17.367 -5.282 -8.083 1.00 96.31 271 LYS A C 1
ATOM 2081 O O . LYS A 1 271 ? 17.424 -5.722 -9.225 1.00 96.31 271 LYS A O 1
ATOM 2086 N N . GLU A 1 272 ? 17.658 -5.990 -6.998 1.00 96.06 272 GLU A N 1
ATOM 2087 C CA . GLU A 1 272 ? 18.051 -7.393 -7.030 1.00 96.06 272 GLU A CA 1
ATOM 2088 C C . GLU A 1 272 ? 16.939 -8.242 -7.651 1.00 96.06 272 GLU A C 1
ATOM 2090 O O . GLU A 1 272 ? 17.155 -8.864 -8.681 1.00 96.06 272 GLU A O 1
ATOM 2095 N N . ARG A 1 273 ? 15.717 -8.196 -7.111 1.00 96.25 273 ARG A N 1
ATOM 2096 C CA . ARG A 1 273 ? 14.624 -9.068 -7.571 1.00 96.25 273 ARG A CA 1
ATOM 2097 C C . ARG A 1 273 ? 14.087 -8.742 -8.960 1.00 96.25 273 ARG A C 1
ATOM 2099 O O . ARG A 1 273 ? 13.604 -9.642 -9.632 1.00 96.25 273 ARG A O 1
ATOM 2106 N N . ALA A 1 274 ? 14.122 -7.476 -9.367 1.00 94.25 274 ALA A N 1
ATOM 2107 C CA . ALA A 1 274 ? 13.634 -7.078 -10.682 1.00 94.25 274 ALA A CA 1
ATOM 2108 C C . ALA A 1 274 ? 14.678 -7.268 -11.790 1.00 94.25 274 ALA A C 1
ATOM 2110 O O . ALA A 1 274 ? 14.292 -7.357 -12.946 1.00 94.25 274 ALA A O 1
ATOM 2111 N N . GLY A 1 275 ? 15.975 -7.284 -11.460 1.00 86.19 275 GLY A N 1
ATOM 2112 C CA . GLY A 1 275 ? 17.061 -7.437 -12.433 1.00 86.19 275 GLY A CA 1
ATOM 2113 C C . GLY A 1 275 ? 17.439 -8.885 -12.767 1.00 86.19 275 GLY A C 1
ATOM 2114 O O . GLY A 1 275 ? 18.368 -9.070 -13.553 1.00 86.19 275 GLY A O 1
ATOM 2115 N N . PHE A 1 276 ? 16.772 -9.872 -12.161 1.00 66.44 276 PHE A N 1
ATOM 2116 C CA . PHE A 1 276 ? 16.940 -11.301 -12.441 1.00 66.44 276 PHE A CA 1
ATOM 2117 C C . PHE A 1 276 ? 15.856 -11.840 -13.375 1.00 66.44 276 PHE A C 1
ATOM 2119 O O . PHE A 1 276 ? 14.692 -11.392 -13.262 1.00 66.44 276 PHE A O 1
#

Foldseek 3Di:
DDDPPDDPDDDPDPPPPPPPVPDFPWDKWWFADADPVNFKTKIQAAVCNPDDFQWKKFWADPPHTFFIWGFHAGDNGMTMTTTPDGPHDDDGGIMMITGGPDCPVPPPPPPPPPPPPDDDDDDDDDDDDDDDDDDDDDDPPDDDQDDFDDDPPALKTKHKAQFDLQLLLVLLVVLCVVLQWDWPDDDSVQSKTKTKHFDDDDPVVVVVCVVQPDKTWIKIKIWGWDDDPRIIMIIIWIWIWIADPNDIDTHGDDCPDPVSVVRNVSSNSSRVVSRD

Secondary structure (DSSP, 8-state):
-------------------------EEEEEEEEE-TTSSEEEES--GGGT--TT-EEEEEETTEEEEEEEEEEE-SS-EEEEEEEESS---TT-EEEEE---GGG------TTTTSS---------------------------TTPPB--TTSSEEEEEESS-HHHHHHHHHHHHHHTT-EEEEEETTTTEEEEEEE----HHHHHHHHHTS---EEEEEEEEEEEETTEEEEEEEEEEEEEETTEEEEEEPPTTSHHHHHHHHHHHHHHHHH--